Protein AF-A0A9D0UGY5-F1 (afdb_monomer_lite)

Structure (mmCIF, N/CA/C/O backbone):
data_AF-A0A9D0UGY5-F1
#
_entry.id   AF-A0A9D0UGY5-F1
#
loop_
_atom_site.group_PDB
_atom_site.id
_atom_site.type_symbol
_atom_site.label_atom_id
_atom_site.label_alt_id
_atom_site.label_comp_id
_atom_site.label_asym_id
_atom_site.label_entity_id
_atom_site.label_seq_id
_atom_site.pdbx_PDB_ins_code
_atom_site.Cartn_x
_atom_site.Cartn_y
_atom_site.Cartn_z
_atom_site.occupancy
_atom_site.B_iso_or_equiv
_atom_site.auth_seq_id
_atom_site.auth_comp_id
_atom_site.auth_asym_id
_atom_site.auth_atom_id
_atom_site.pdbx_PDB_model_num
ATOM 1 N N . MET A 1 1 ? 32.234 10.135 -10.899 1.00 49.53 1 MET A N 1
ATOM 2 C CA . MET A 1 1 ? 31.636 8.831 -10.533 1.00 49.53 1 MET A CA 1
ATOM 3 C C . MET A 1 1 ? 31.316 8.127 -11.842 1.00 49.53 1 MET A C 1
ATOM 5 O O . MET A 1 1 ? 30.797 8.816 -12.711 1.00 49.53 1 MET A O 1
ATOM 9 N N . PRO A 1 2 ? 31.715 6.864 -12.065 1.00 53.88 2 PRO A N 1
ATOM 10 C CA . PRO A 1 2 ? 31.482 6.206 -13.351 1.00 53.88 2 PRO A CA 1
ATOM 11 C C . PRO A 1 2 ? 29.983 6.245 -13.673 1.00 53.88 2 PRO A C 1
ATOM 13 O O . PRO A 1 2 ? 29.169 5.925 -12.808 1.00 53.88 2 PRO A O 1
ATOM 16 N N . ASN A 1 3 ? 29.626 6.701 -14.877 1.00 68.88 3 ASN A N 1
ATOM 17 C CA . ASN A 1 3 ? 28.241 6.788 -15.344 1.00 68.88 3 ASN A CA 1
ATOM 18 C C . ASN A 1 3 ? 27.686 5.369 -15.509 1.00 68.88 3 ASN A C 1
ATOM 20 O O . ASN A 1 3 ? 27.777 4.773 -16.580 1.00 68.88 3 ASN A O 1
ATOM 24 N N . ILE A 1 4 ? 27.157 4.806 -14.424 1.00 74.62 4 ILE A N 1
ATOM 25 C CA . ILE A 1 4 ? 26.418 3.547 -14.458 1.00 74.62 4 ILE A CA 1
ATOM 26 C C . ILE A 1 4 ? 25.219 3.755 -15.397 1.00 74.62 4 ILE A C 1
ATOM 28 O O . ILE A 1 4 ? 24.519 4.763 -15.249 1.00 74.62 4 ILE A O 1
ATOM 32 N N . PRO A 1 5 ? 24.960 2.841 -16.354 1.00 85.44 5 PRO A N 1
ATOM 33 C CA . PRO A 1 5 ? 23.799 2.948 -17.225 1.00 85.44 5 PRO A CA 1
ATOM 34 C C . PRO A 1 5 ? 22.523 3.097 -16.384 1.00 85.44 5 PRO A C 1
ATOM 36 O O . PRO A 1 5 ? 22.330 2.307 -15.453 1.00 85.44 5 PRO A O 1
ATOM 39 N N . PRO A 1 6 ? 21.631 4.056 -16.691 1.00 83.50 6 PRO A N 1
ATOM 40 C CA . PRO A 1 6 ? 20.427 4.294 -15.891 1.00 83.50 6 PRO A CA 1
ATOM 41 C C . PRO A 1 6 ? 19.566 3.030 -15.777 1.00 83.50 6 PRO A C 1
ATOM 43 O O . PRO A 1 6 ? 19.064 2.722 -14.699 1.00 83.50 6 PRO A O 1
ATOM 46 N N . LEU A 1 7 ? 19.517 2.232 -16.847 1.00 87.75 7 LEU A N 1
ATOM 47 C CA . LEU A 1 7 ? 18.825 0.946 -16.884 1.00 87.75 7 LEU A CA 1
ATOM 48 C C . LEU A 1 7 ? 19.384 -0.067 -15.870 1.00 87.75 7 LEU A C 1
ATOM 50 O O . LEU A 1 7 ? 18.618 -0.765 -15.210 1.00 87.75 7 LEU A O 1
ATOM 54 N N . LEU A 1 8 ? 20.713 -0.138 -15.712 1.00 89.81 8 LEU A N 1
ATOM 55 C CA . LEU A 1 8 ? 21.346 -1.040 -14.746 1.00 89.81 8 LEU A CA 1
ATOM 56 C C . LEU A 1 8 ? 21.009 -0.616 -13.314 1.00 89.81 8 LEU A C 1
ATOM 58 O O . LEU A 1 8 ? 20.687 -1.458 -12.478 1.00 89.81 8 LEU A O 1
ATOM 62 N N . THR A 1 9 ? 21.025 0.689 -13.044 1.00 89.38 9 THR A N 1
ATOM 63 C CA . THR A 1 9 ? 20.635 1.242 -11.744 1.00 89.38 9 THR A CA 1
ATOM 64 C C . THR A 1 9 ? 19.176 0.911 -11.419 1.00 89.38 9 THR A C 1
ATOM 66 O O . THR A 1 9 ? 18.896 0.395 -10.340 1.00 89.38 9 THR A O 1
ATOM 69 N N . GLN A 1 10 ? 18.249 1.124 -12.357 1.00 91.44 10 GLN A N 1
ATOM 70 C CA . GLN A 1 10 ? 16.823 0.818 -12.175 1.00 91.44 10 GLN A CA 1
ATOM 71 C C . GLN A 1 10 ? 16.568 -0.683 -11.979 1.00 91.44 10 GLN A C 1
ATOM 73 O O . GLN A 1 10 ? 15.759 -1.069 -11.131 1.00 91.44 10 GLN A O 1
ATOM 78 N N . PHE A 1 11 ? 17.295 -1.534 -12.707 1.00 93.56 11 PHE A N 1
ATOM 79 C CA . PHE A 1 11 ? 17.230 -2.983 -12.542 1.00 93.56 11 PHE A CA 1
ATOM 80 C C . PHE A 1 11 ? 17.709 -3.422 -11.151 1.00 93.56 11 PHE A C 1
ATOM 82 O O . PHE A 1 11 ? 16.999 -4.148 -10.453 1.00 93.56 11 PHE A O 1
ATOM 89 N N . LEU A 1 12 ? 18.882 -2.947 -10.712 1.00 93.06 12 LEU A N 1
ATOM 90 C CA . LEU A 1 12 ? 19.438 -3.269 -9.392 1.00 93.06 12 LEU A CA 1
ATOM 91 C C . LEU A 1 12 ? 18.526 -2.791 -8.259 1.00 93.06 12 LEU A C 1
ATOM 93 O O . LEU A 1 12 ? 18.309 -3.522 -7.293 1.00 93.06 12 LEU A O 1
ATOM 97 N N . ILE A 1 13 ? 17.954 -1.596 -8.398 1.00 92.06 13 ILE A N 1
ATOM 98 C CA . ILE A 1 13 ? 16.991 -1.035 -7.449 1.00 92.06 13 ILE A CA 1
ATOM 99 C C . ILE A 1 13 ? 15.720 -1.891 -7.387 1.00 92.06 13 ILE A C 1
ATOM 101 O O . ILE A 1 13 ? 15.267 -2.245 -6.298 1.00 92.06 13 ILE A O 1
ATOM 105 N N . THR A 1 14 ? 15.168 -2.274 -8.542 1.00 94.12 14 THR A N 1
ATOM 106 C CA . THR A 1 14 ? 13.979 -3.137 -8.613 1.00 94.12 14 THR A CA 1
ATOM 107 C C . THR A 1 14 ? 14.234 -4.481 -7.942 1.00 94.12 14 THR A C 1
ATOM 109 O O . THR A 1 14 ? 13.410 -4.947 -7.152 1.00 94.12 14 THR A O 1
ATOM 112 N N . LEU A 1 15 ? 15.393 -5.088 -8.208 1.00 94.69 15 LEU A N 1
ATOM 113 C CA . LEU A 1 15 ? 15.812 -6.346 -7.600 1.00 94.69 15 LEU A CA 1
ATOM 114 C C . LEU A 1 15 ? 15.923 -6.209 -6.078 1.00 94.69 15 LEU A C 1
ATOM 116 O O . LEU A 1 15 ? 15.333 -7.011 -5.349 1.00 94.69 15 LEU A O 1
ATOM 120 N N . ALA A 1 16 ? 16.626 -5.179 -5.600 1.00 93.44 16 ALA A N 1
ATOM 121 C CA . ALA A 1 16 ? 16.836 -4.931 -4.178 1.00 93.44 16 ALA A CA 1
ATOM 122 C C . ALA A 1 16 ? 15.513 -4.725 -3.429 1.00 93.44 16 ALA A C 1
ATOM 124 O O . ALA A 1 16 ? 15.282 -5.358 -2.398 1.00 93.44 16 ALA A O 1
ATOM 125 N N . PHE A 1 17 ? 14.608 -3.900 -3.958 1.00 94.06 17 PHE A N 1
ATOM 126 C CA . PHE A 1 17 ? 13.337 -3.621 -3.291 1.00 94.06 17 PHE A CA 1
ATOM 127 C C . PHE A 1 17 ? 12.336 -4.772 -3.367 1.00 94.06 17 PHE A C 1
ATOM 129 O O . PHE A 1 17 ? 11.670 -5.064 -2.373 1.00 94.06 17 PHE A O 1
ATOM 136 N N . SER A 1 18 ? 12.274 -5.487 -4.491 1.00 93.88 18 SER A N 1
ATOM 137 C CA . SER A 1 18 ? 11.441 -6.692 -4.603 1.00 93.88 18 SER A CA 1
ATOM 138 C C . SER A 1 18 ? 11.913 -7.782 -3.635 1.00 93.88 18 SER A C 1
ATOM 140 O O . SER A 1 18 ? 11.102 -8.470 -3.014 1.00 93.88 18 SER A O 1
ATOM 142 N N . PHE A 1 19 ? 13.233 -7.914 -3.457 1.00 92.75 19 PHE A N 1
ATOM 143 C CA . PHE A 1 19 ? 13.827 -8.796 -2.455 1.00 92.75 19 PHE A CA 1
ATOM 144 C C . PHE A 1 19 ? 13.508 -8.355 -1.021 1.00 92.75 19 PHE A C 1
ATOM 146 O O . PHE A 1 19 ? 13.107 -9.190 -0.209 1.00 92.75 19 PHE A O 1
ATOM 153 N N . LEU A 1 20 ? 13.615 -7.058 -0.719 1.00 92.25 20 LEU A N 1
ATOM 154 C CA . LEU A 1 20 ? 13.308 -6.503 0.601 1.00 92.25 20 LEU A CA 1
ATOM 155 C C . LEU A 1 20 ? 11.847 -6.759 1.008 1.00 92.25 20 LEU A C 1
ATOM 157 O O . LEU A 1 20 ? 11.594 -7.250 2.107 1.00 92.25 20 LEU A O 1
ATOM 161 N N . ILE A 1 21 ? 10.891 -6.523 0.104 1.00 90.56 21 ILE A N 1
ATOM 162 C CA . ILE A 1 21 ? 9.472 -6.845 0.340 1.00 90.56 21 ILE A CA 1
ATOM 163 C C . ILE A 1 21 ? 9.282 -8.354 0.534 1.00 90.56 21 ILE A C 1
ATOM 165 O O . ILE A 1 21 ? 8.535 -8.783 1.414 1.00 90.56 21 ILE A O 1
ATOM 169 N N . GLY A 1 22 ? 9.987 -9.177 -0.246 1.00 89.06 22 GLY A N 1
ATOM 170 C CA . GLY A 1 22 ? 9.962 -10.627 -0.090 1.00 89.06 22 GLY A CA 1
ATOM 171 C C . GLY A 1 22 ? 10.459 -11.106 1.279 1.00 89.06 22 GLY A C 1
ATOM 172 O O . GLY A 1 22 ? 9.900 -12.065 1.824 1.00 89.06 22 GLY A O 1
ATOM 173 N N . LEU A 1 23 ? 11.479 -10.448 1.843 1.00 88.69 23 LEU A N 1
ATOM 174 C CA . LEU A 1 23 ? 12.001 -10.726 3.186 1.00 88.69 23 LEU A CA 1
ATOM 175 C C . LEU A 1 23 ? 10.988 -10.353 4.265 1.00 88.69 23 LEU A C 1
ATOM 177 O O . LEU A 1 23 ? 10.698 -11.176 5.137 1.00 88.69 23 LEU A O 1
ATOM 181 N N . GLU A 1 24 ? 10.405 -9.159 4.175 1.00 87.19 24 GLU A N 1
ATOM 182 C CA . GLU A 1 24 ? 9.402 -8.699 5.137 1.00 87.19 24 GLU A CA 1
ATOM 183 C C . GLU A 1 24 ? 8.159 -9.596 5.100 1.00 87.19 24 GLU A C 1
ATOM 185 O O . GLU A 1 24 ? 7.663 -10.039 6.135 1.00 87.19 24 GLU A O 1
ATOM 190 N N . TYR A 1 25 ? 7.716 -10.001 3.906 1.00 85.69 25 TYR A N 1
ATOM 191 C CA . TYR A 1 25 ? 6.610 -10.947 3.768 1.00 85.69 25 TYR A CA 1
ATOM 192 C C . TYR A 1 25 ? 6.922 -12.325 4.366 1.00 85.69 25 TYR A C 1
ATOM 194 O O . TYR A 1 25 ? 6.054 -12.970 4.963 1.00 85.69 25 TYR A O 1
ATOM 202 N N . HIS A 1 26 ? 8.158 -12.801 4.212 1.00 84.06 26 HIS A N 1
ATOM 203 C CA . HIS A 1 26 ? 8.591 -14.046 4.838 1.00 84.06 26 HIS A CA 1
ATOM 204 C C . HIS A 1 26 ? 8.545 -13.942 6.371 1.00 84.06 26 HIS A C 1
ATOM 206 O O . HIS A 1 26 ? 7.986 -14.822 7.031 1.00 84.06 26 HIS A O 1
ATOM 212 N N . SER A 1 27 ? 9.062 -12.840 6.927 1.00 80.81 27 SER A N 1
ATOM 213 C CA . SER A 1 27 ? 8.987 -12.526 8.360 1.00 80.81 27 SER A CA 1
ATOM 214 C C . SER A 1 27 ? 7.534 -12.487 8.848 1.00 80.81 27 SER A C 1
ATOM 216 O O . SER A 1 27 ? 7.180 -13.169 9.814 1.00 80.81 27 SER A O 1
ATOM 218 N N . TYR A 1 28 ? 6.659 -11.798 8.111 1.00 78.75 28 TYR A N 1
ATOM 219 C CA . TYR A 1 28 ? 5.221 -11.718 8.369 1.00 78.75 28 TYR A CA 1
ATOM 220 C C . TYR A 1 28 ? 4.557 -13.102 8.448 1.00 78.75 28 TYR A C 1
ATOM 222 O O . TYR A 1 28 ? 3.742 -13.356 9.343 1.00 78.75 28 TYR A O 1
ATOM 230 N N . GLN A 1 29 ? 4.882 -14.014 7.523 1.00 76.62 29 GLN A N 1
ATOM 231 C CA . GLN A 1 29 ? 4.314 -15.366 7.522 1.00 76.62 29 GLN A CA 1
ATOM 232 C C . GLN A 1 29 ? 4.831 -16.216 8.680 1.00 76.62 29 GLN A C 1
ATOM 234 O O . GLN A 1 29 ? 4.038 -16.924 9.306 1.00 76.62 29 GLN A O 1
ATOM 239 N N . LYS A 1 30 ? 6.122 -16.094 9.010 1.00 76.44 30 LYS A N 1
ATOM 240 C CA . LYS A 1 30 ? 6.730 -16.774 10.157 1.00 76.44 30 LYS A CA 1
ATOM 241 C C . LYS A 1 30 ? 6.069 -16.347 11.472 1.00 76.44 30 LYS A C 1
ATOM 243 O O . LYS A 1 30 ? 5.690 -17.200 12.269 1.00 76.44 30 LYS A O 1
ATOM 248 N N . GLN A 1 31 ? 5.834 -15.047 11.661 1.00 72.62 31 GLN A N 1
ATOM 249 C CA . GLN A 1 31 ? 5.100 -14.517 12.821 1.00 72.62 31 GLN A CA 1
ATOM 250 C C . GLN A 1 31 ? 3.627 -14.957 12.854 1.00 72.62 31 GLN A C 1
ATOM 252 O O . GLN A 1 31 ? 3.014 -15.020 13.915 1.00 72.62 31 GLN A O 1
ATOM 257 N N . ALA A 1 32 ? 3.033 -15.264 11.697 1.00 69.50 32 ALA A N 1
ATOM 258 C CA . ALA A 1 32 ? 1.657 -15.745 11.595 1.00 69.50 32 ALA A CA 1
ATOM 259 C C . ALA A 1 32 ? 1.484 -17.233 11.957 1.00 69.50 32 ALA A C 1
ATOM 261 O O . ALA A 1 32 ? 0.370 -17.736 11.825 1.00 69.50 32 ALA A O 1
ATOM 262 N N . GLY A 1 33 ? 2.555 -17.948 12.327 1.00 64.06 33 GLY A N 1
ATOM 263 C CA . GLY A 1 33 ? 2.512 -19.389 12.596 1.00 64.06 33 GLY A CA 1
ATOM 264 C C . GLY A 1 33 ? 2.202 -20.242 11.359 1.00 64.06 33 GLY A C 1
ATOM 265 O O . GLY A 1 33 ? 1.836 -21.407 11.490 1.00 64.06 33 GLY A O 1
ATOM 266 N N . ARG A 1 34 ? 2.316 -19.677 10.148 1.00 65.12 34 ARG A N 1
ATOM 267 C CA . ARG A 1 34 ? 2.091 -20.405 8.892 1.00 65.12 34 ARG A CA 1
ATOM 268 C C . ARG A 1 34 ? 3.396 -21.074 8.471 1.00 65.12 34 ARG A C 1
ATOM 270 O O . ARG A 1 34 ? 4.421 -20.402 8.375 1.00 65.12 34 ARG A O 1
ATOM 277 N N . THR A 1 35 ? 3.363 -22.383 8.206 1.00 55.34 35 THR A N 1
ATOM 278 C CA . THR A 1 35 ? 4.530 -23.140 7.727 1.00 55.34 35 THR A CA 1
ATOM 279 C C . THR A 1 35 ? 5.058 -22.505 6.446 1.00 55.34 35 THR A C 1
ATOM 281 O O . THR A 1 35 ? 4.367 -22.449 5.423 1.00 55.34 35 THR A O 1
ATOM 284 N N . THR A 1 36 ? 6.277 -21.988 6.517 1.00 51.84 36 THR A N 1
ATOM 285 C CA . THR A 1 36 ? 6.920 -21.261 5.431 1.00 51.84 36 THR A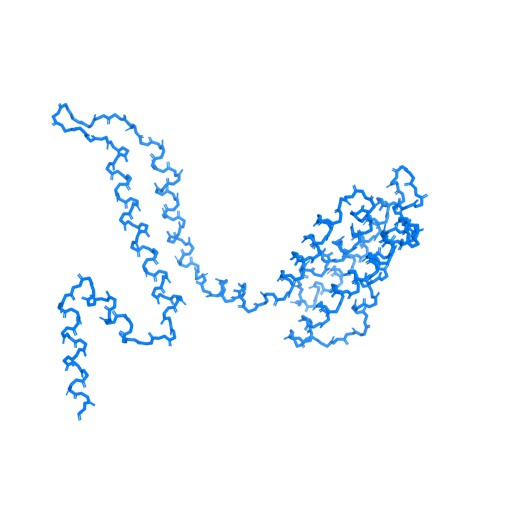 CA 1
ATOM 286 C C . THR A 1 36 ? 7.358 -22.240 4.352 1.00 51.84 36 THR A C 1
ATOM 288 O O . THR A 1 36 ? 8.355 -22.940 4.506 1.00 51.84 36 THR A O 1
ATOM 291 N N . GLY A 1 37 ? 6.646 -22.267 3.229 1.00 51.91 37 GLY A N 1
ATOM 292 C CA . GLY A 1 37 ? 7.259 -22.728 1.990 1.00 51.91 37 GLY A CA 1
ATOM 293 C C . GLY A 1 37 ? 8.418 -21.791 1.634 1.00 51.91 37 GLY A C 1
ATOM 294 O O . GLY A 1 37 ? 8.253 -20.571 1.680 1.00 51.91 37 GLY A O 1
ATOM 295 N N . PHE A 1 38 ? 9.568 -22.345 1.245 1.00 41.47 38 PHE A N 1
ATOM 296 C CA . PHE A 1 38 ? 10.791 -21.638 0.815 1.00 41.47 38 PHE A CA 1
ATOM 297 C C . PHE A 1 38 ? 10.613 -20.696 -0.404 1.00 41.47 38 PHE A C 1
ATOM 299 O O . PHE A 1 38 ? 11.582 -20.148 -0.926 1.00 41.47 38 PHE A O 1
ATOM 306 N N . GLY A 1 39 ? 9.382 -20.492 -0.876 1.00 53.50 39 GLY A N 1
ATOM 307 C CA . GLY A 1 39 ? 9.074 -19.766 -2.100 1.00 53.50 39 GLY A CA 1
ATOM 308 C C . GLY A 1 39 ? 8.976 -18.250 -1.959 1.00 53.50 39 GLY A C 1
ATOM 309 O O . GLY A 1 39 ? 9.125 -17.572 -2.962 1.00 53.50 39 GLY A O 1
ATOM 310 N N . THR A 1 40 ? 8.738 -17.666 -0.783 1.00 69.56 40 THR A N 1
ATOM 311 C CA . THR A 1 40 ? 8.257 -16.270 -0.725 1.00 69.56 40 THR A CA 1
ATOM 312 C C . THR A 1 40 ? 9.269 -15.234 -1.204 1.00 69.56 40 THR A C 1
ATOM 314 O O . THR A 1 40 ? 8.964 -14.482 -2.123 1.00 69.56 40 THR A O 1
ATOM 317 N N . THR A 1 41 ? 10.480 -15.215 -0.648 1.00 81.06 41 THR A N 1
ATOM 318 C CA . THR A 1 41 ? 11.493 -14.194 -0.964 1.00 81.06 41 THR A CA 1
ATOM 319 C C . THR A 1 41 ? 11.886 -14.230 -2.435 1.00 81.06 41 THR A C 1
ATOM 321 O O . THR A 1 41 ? 11.848 -13.214 -3.119 1.00 81.06 41 THR A O 1
ATOM 324 N N . ARG A 1 42 ? 12.196 -15.432 -2.940 1.00 87.25 42 ARG A N 1
ATOM 325 C CA . ARG A 1 42 ? 12.610 -15.641 -4.333 1.00 87.25 42 ARG A CA 1
ATOM 326 C C . ARG A 1 42 ? 11.478 -15.336 -5.310 1.00 87.25 42 ARG A C 1
ATOM 328 O O . ARG A 1 42 ? 11.728 -14.729 -6.342 1.00 87.25 42 ARG A O 1
ATOM 335 N N . THR A 1 43 ? 10.244 -15.714 -4.971 1.00 88.69 43 THR A N 1
ATOM 336 C CA . THR A 1 43 ? 9.076 -15.469 -5.829 1.00 88.69 43 THR A CA 1
ATOM 337 C C . THR A 1 43 ? 8.852 -13.973 -6.018 1.00 88.69 43 THR A C 1
ATOM 339 O O . THR A 1 43 ? 8.740 -13.539 -7.158 1.00 88.69 43 THR A O 1
ATOM 342 N N . PHE A 1 44 ? 8.882 -13.166 -4.950 1.00 90.94 44 PHE A N 1
ATOM 343 C CA . PHE A 1 44 ? 8.737 -11.710 -5.081 1.00 90.94 44 PHE A CA 1
ATOM 344 C C . PHE A 1 44 ? 9.864 -11.079 -5.901 1.00 90.94 44 PHE A C 1
ATOM 346 O O . PHE A 1 44 ? 9.583 -10.286 -6.795 1.00 90.94 44 PHE A O 1
ATOM 353 N N . THR A 1 45 ? 11.122 -11.471 -5.679 1.00 92.50 45 THR A N 1
ATOM 354 C CA . THR A 1 45 ? 12.238 -10.973 -6.498 1.00 92.50 45 THR A CA 1
ATOM 355 C C . THR A 1 45 ? 12.054 -11.307 -7.978 1.00 92.50 45 THR A C 1
ATOM 357 O O . THR A 1 45 ? 12.217 -10.431 -8.822 1.00 92.50 45 THR A O 1
ATOM 360 N N . ILE A 1 46 ? 11.665 -12.546 -8.299 1.00 92.38 46 ILE A N 1
ATOM 361 C CA . ILE A 1 46 ? 11.419 -12.975 -9.681 1.00 92.38 46 ILE A CA 1
ATOM 362 C C . ILE A 1 46 ? 10.249 -12.195 -10.289 1.00 92.38 46 ILE A C 1
ATOM 364 O O . ILE A 1 46 ? 10.366 -11.728 -11.415 1.00 92.38 46 ILE A O 1
ATOM 368 N N . ILE A 1 47 ? 9.151 -11.998 -9.557 1.00 93.19 47 ILE A N 1
ATOM 369 C CA . ILE A 1 47 ? 7.994 -11.226 -10.036 1.00 93.19 47 ILE A CA 1
ATOM 370 C C . ILE A 1 47 ? 8.392 -9.785 -10.373 1.00 93.19 47 ILE A C 1
ATOM 372 O O . ILE A 1 47 ? 8.003 -9.283 -11.425 1.00 93.19 47 ILE A O 1
ATOM 376 N N . GLY A 1 48 ? 9.183 -9.133 -9.516 1.00 93.38 48 GLY A N 1
ATOM 377 C CA . GLY A 1 48 ? 9.666 -7.774 -9.770 1.00 93.38 48 GLY A CA 1
ATOM 378 C C . GLY A 1 48 ? 10.572 -7.694 -11.001 1.00 93.38 48 GLY A C 1
ATOM 379 O O . GLY A 1 48 ? 10.420 -6.791 -11.821 1.00 93.38 48 GLY A O 1
ATOM 380 N N . ILE A 1 49 ? 11.456 -8.684 -11.182 1.00 94.06 49 ILE A N 1
ATOM 381 C CA . ILE A 1 49 ? 12.293 -8.809 -12.387 1.00 94.06 49 ILE A CA 1
ATOM 382 C C . ILE A 1 49 ? 11.423 -9.005 -13.634 1.00 94.06 49 ILE A C 1
ATOM 384 O O . ILE A 1 49 ? 11.641 -8.332 -14.637 1.00 94.06 49 ILE A O 1
ATOM 388 N N . VAL A 1 50 ? 10.424 -9.888 -13.579 1.00 93.69 50 VAL A N 1
ATOM 389 C CA . VAL A 1 50 ? 9.507 -10.135 -14.701 1.00 93.69 50 VAL A CA 1
ATOM 390 C C . VAL A 1 50 ? 8.738 -8.863 -15.061 1.00 93.69 50 VAL A C 1
ATOM 392 O O . VAL A 1 50 ? 8.667 -8.524 -16.238 1.00 93.69 50 VAL A O 1
ATOM 395 N N . GLY A 1 51 ? 8.229 -8.122 -14.073 1.00 92.44 51 GLY A N 1
ATOM 396 C CA . GLY A 1 51 ? 7.549 -6.844 -14.302 1.00 92.44 51 GLY A CA 1
ATOM 397 C C . GLY A 1 51 ? 8.446 -5.796 -14.957 1.00 92.44 51 GLY A C 1
ATOM 398 O O . GLY A 1 51 ? 8.027 -5.145 -15.910 1.00 92.44 51 GLY A O 1
ATOM 399 N N . PHE A 1 52 ? 9.702 -5.684 -14.514 1.00 93.75 52 PHE A N 1
ATOM 400 C CA . PHE A 1 52 ? 10.696 -4.801 -15.131 1.00 93.75 52 PHE A CA 1
ATOM 401 C C . PHE A 1 52 ? 11.000 -5.189 -16.582 1.00 93.75 52 PHE A C 1
ATOM 403 O O . PHE A 1 52 ? 10.956 -4.346 -17.474 1.00 93.75 52 PHE A O 1
ATOM 410 N N . VAL A 1 53 ? 11.278 -6.472 -16.831 1.00 93.00 53 VAL A N 1
ATOM 411 C CA . VAL A 1 53 ? 11.650 -6.971 -18.162 1.00 93.00 53 VAL A CA 1
ATOM 412 C C . VAL A 1 53 ? 10.488 -6.836 -19.145 1.00 93.00 53 VAL A C 1
ATOM 414 O O . VAL A 1 53 ? 10.687 -6.321 -20.241 1.00 93.00 53 VAL A O 1
ATOM 417 N N . LEU A 1 54 ? 9.270 -7.234 -18.764 1.00 91.69 54 LEU A N 1
ATOM 418 C CA . LEU A 1 54 ? 8.095 -7.118 -19.636 1.00 91.69 54 LEU A CA 1
ATOM 419 C C . LEU A 1 54 ? 7.747 -5.665 -19.965 1.00 91.69 54 LEU A C 1
ATOM 421 O O . LEU A 1 54 ? 7.260 -5.398 -21.061 1.00 91.69 54 LEU A O 1
ATOM 425 N N . TYR A 1 55 ? 8.004 -4.737 -19.040 1.00 92.06 55 TYR A N 1
ATOM 426 C CA . TYR A 1 55 ? 7.820 -3.310 -19.287 1.00 92.06 55 TYR A CA 1
ATOM 427 C C . TYR A 1 55 ? 8.874 -2.746 -20.245 1.00 92.06 55 TYR A C 1
ATOM 429 O O . TYR A 1 55 ? 8.546 -1.970 -21.134 1.00 92.06 55 TYR A O 1
ATOM 437 N N . GLN A 1 56 ? 10.134 -3.161 -20.092 1.00 89.69 56 GLN A N 1
ATOM 438 C CA . GLN A 1 56 ? 11.241 -2.663 -20.906 1.00 89.69 56 GLN A CA 1
ATOM 439 C C . GLN A 1 56 ? 11.253 -3.233 -22.336 1.00 89.69 56 GLN A C 1
ATOM 441 O O . GLN A 1 56 ? 11.759 -2.580 -23.247 1.00 89.69 56 GLN A O 1
ATOM 446 N N . LEU A 1 57 ? 10.741 -4.453 -22.539 1.00 88.50 57 LEU A N 1
ATOM 447 C CA . LEU A 1 57 ? 10.765 -5.141 -23.837 1.00 88.50 57 LEU A CA 1
ATOM 448 C C . LEU A 1 57 ? 9.799 -4.555 -24.873 1.00 88.50 57 LEU A C 1
ATOM 450 O O . LEU A 1 57 ? 10.025 -4.740 -26.067 1.00 88.50 57 LEU A O 1
ATOM 454 N N . ASP A 1 58 ? 8.730 -3.883 -24.443 1.00 83.69 58 ASP A N 1
ATOM 455 C CA . ASP A 1 58 ? 7.671 -3.419 -25.337 1.00 83.69 58 ASP A CA 1
ATOM 456 C C . ASP A 1 58 ? 7.305 -1.958 -25.100 1.00 83.69 58 ASP A C 1
ATOM 458 O O . ASP A 1 58 ? 6.729 -1.591 -24.075 1.00 83.69 58 ASP A O 1
ATOM 462 N N . ASN A 1 59 ? 7.551 -1.133 -26.115 1.00 75.25 59 ASN A N 1
ATOM 463 C CA . ASN A 1 59 ? 7.235 0.289 -26.079 1.00 75.25 59 ASN A CA 1
ATOM 464 C C . ASN A 1 59 ? 5.713 0.552 -26.056 1.00 75.25 59 ASN A C 1
ATOM 466 O O . ASN A 1 59 ? 5.274 1.594 -25.573 1.00 75.25 59 ASN A O 1
ATOM 470 N N . GLN A 1 60 ? 4.894 -0.390 -26.549 1.00 80.25 60 GLN A N 1
ATOM 471 C CA . GLN A 1 60 ? 3.428 -0.295 -26.517 1.00 80.25 60 GLN A CA 1
ATOM 472 C C . GLN A 1 60 ? 2.820 -0.802 -25.202 1.00 80.25 60 GLN A C 1
ATOM 474 O O . GLN A 1 60 ? 1.609 -0.692 -25.005 1.00 80.25 60 GLN A O 1
ATOM 479 N N . LYS A 1 61 ? 3.643 -1.325 -24.280 1.00 85.06 61 LYS A N 1
ATOM 480 C CA . LYS A 1 61 ? 3.224 -1.826 -22.958 1.00 85.06 61 LYS A CA 1
ATOM 481 C C . LYS A 1 61 ? 2.199 -2.976 -23.030 1.00 85.06 61 LYS A C 1
ATOM 483 O O . LYS A 1 61 ? 1.569 -3.303 -22.020 1.00 85.06 61 LYS A O 1
ATOM 488 N N . LEU A 1 62 ? 2.041 -3.623 -24.190 1.00 86.25 62 LEU A N 1
ATOM 489 C CA . LEU A 1 62 ? 1.123 -4.747 -24.403 1.00 86.25 62 LEU A CA 1
ATOM 490 C C . LEU A 1 62 ? 1.641 -6.009 -23.713 1.00 86.25 62 LEU A C 1
ATOM 492 O O . LEU A 1 62 ? 0.876 -6.726 -23.072 1.00 86.25 62 LEU A O 1
ATOM 496 N N . LEU A 1 63 ? 2.952 -6.256 -23.775 1.00 86.81 63 LEU A N 1
ATOM 497 C CA . LEU A 1 63 ? 3.573 -7.375 -23.056 1.00 86.81 63 LEU A CA 1
ATOM 498 C C . LEU A 1 63 ? 3.406 -7.242 -21.537 1.00 86.81 63 LEU A C 1
ATOM 500 O O . LEU A 1 63 ? 3.112 -8.223 -20.850 1.00 86.81 63 LEU A O 1
ATOM 504 N N . PHE A 1 64 ? 3.525 -6.021 -21.014 1.00 90.00 64 PHE A N 1
ATOM 505 C CA . PHE A 1 64 ? 3.310 -5.748 -19.598 1.00 90.00 64 PHE A CA 1
ATOM 506 C C . PHE A 1 64 ? 1.859 -6.005 -19.170 1.00 90.00 64 PHE A C 1
ATOM 508 O O . PHE A 1 64 ? 1.639 -6.662 -18.149 1.00 90.00 64 PHE A O 1
ATOM 515 N N . SER A 1 65 ? 0.874 -5.524 -19.939 1.00 89.12 65 SER A N 1
ATOM 516 C CA . SER A 1 65 ? -0.549 -5.717 -19.628 1.00 89.12 65 SER A CA 1
ATOM 517 C C . SER A 1 65 ? -0.964 -7.187 -19.732 1.00 89.12 65 SER A C 1
ATOM 519 O O . SER A 1 65 ? -1.658 -7.690 -18.847 1.00 89.12 65 SER A O 1
ATOM 521 N N . LEU A 1 66 ? -0.455 -7.914 -20.730 1.00 91.44 66 LEU A N 1
ATOM 522 C CA . LEU A 1 66 ? -0.636 -9.360 -20.842 1.00 91.44 66 LEU A CA 1
ATOM 523 C C . LEU A 1 66 ? -0.032 -10.088 -19.634 1.00 91.44 66 LEU A C 1
ATOM 525 O O . LEU A 1 66 ? -0.670 -10.978 -19.074 1.00 91.44 66 LEU A O 1
ATOM 529 N N . GLY A 1 67 ? 1.144 -9.659 -19.167 1.00 89.75 67 GLY A N 1
ATOM 530 C CA . GLY A 1 67 ? 1.748 -10.154 -17.930 1.00 89.75 67 GLY A CA 1
ATOM 531 C C . GLY A 1 67 ? 0.858 -9.947 -16.700 1.00 89.75 67 GLY A C 1
ATOM 532 O O . GLY A 1 67 ? 0.695 -10.877 -15.909 1.00 89.75 67 GLY A O 1
ATOM 533 N N . VAL A 1 68 ? 0.203 -8.783 -16.569 1.00 91.62 68 VAL A N 1
ATOM 534 C CA . VAL A 1 68 ? -0.786 -8.533 -15.499 1.00 91.62 68 VAL A CA 1
ATOM 535 C C . VAL A 1 68 ? -1.956 -9.507 -15.598 1.00 91.62 68 VAL A C 1
ATOM 537 O O . VAL A 1 68 ? -2.345 -10.080 -14.584 1.00 91.62 68 VAL A O 1
ATOM 540 N N . VAL A 1 69 ? -2.508 -9.728 -16.795 1.00 91.94 69 VAL A N 1
ATOM 541 C CA . VAL A 1 69 ? -3.643 -10.645 -17.001 1.00 91.94 69 VAL A CA 1
ATOM 542 C C . VAL A 1 69 ? -3.259 -12.082 -16.649 1.00 91.94 69 VAL A C 1
ATOM 544 O O . VAL A 1 69 ? -4.000 -12.763 -15.936 1.00 91.94 69 VAL A O 1
ATOM 547 N N . VAL A 1 70 ? -2.083 -12.541 -17.083 1.00 91.62 70 VAL A N 1
ATOM 548 C CA . VAL A 1 70 ? -1.567 -13.878 -16.756 1.00 91.62 70 VAL A CA 1
ATOM 549 C C . VAL A 1 70 ? -1.355 -14.020 -15.249 1.00 91.62 70 VAL A C 1
ATOM 551 O O . VAL A 1 70 ? -1.818 -14.995 -14.655 1.00 91.62 70 VAL A O 1
ATOM 554 N N . LEU A 1 71 ? -0.725 -13.034 -14.602 1.00 89.94 71 LEU A N 1
ATOM 555 C CA . LEU A 1 71 ? -0.527 -13.030 -13.151 1.00 89.94 71 LEU A CA 1
ATOM 556 C C . LEU A 1 71 ? -1.855 -13.011 -12.393 1.00 89.94 71 LEU A C 1
ATOM 558 O O . LEU A 1 71 ? -2.035 -13.807 -11.476 1.00 89.94 71 LEU A O 1
ATOM 562 N N . ALA A 1 72 ? -2.803 -12.161 -12.786 1.00 89.00 72 ALA A N 1
ATOM 563 C CA . ALA A 1 72 ? -4.127 -12.087 -12.177 1.00 89.00 72 ALA A CA 1
ATOM 564 C C . ALA A 1 72 ? -4.886 -13.413 -12.316 1.00 89.00 72 ALA A C 1
ATOM 566 O O . ALA A 1 72 ? -5.504 -13.871 -11.357 1.00 89.00 72 ALA A O 1
ATOM 567 N N . THR A 1 73 ? -4.780 -14.072 -13.472 1.00 89.19 73 THR A N 1
ATOM 568 C CA . THR A 1 73 ? -5.396 -15.383 -13.718 1.00 89.19 73 THR A CA 1
ATOM 569 C C . THR A 1 73 ? -4.768 -16.462 -12.835 1.00 89.19 73 THR A C 1
ATOM 571 O O . THR A 1 73 ? -5.485 -17.198 -12.157 1.00 89.19 73 THR A O 1
ATOM 574 N N . LEU A 1 74 ? -3.434 -16.530 -12.769 1.00 87.19 74 LEU A N 1
ATOM 575 C CA . LEU A 1 74 ? -2.718 -17.467 -11.895 1.00 87.19 74 LEU A CA 1
ATOM 576 C C . LEU A 1 74 ? -3.061 -17.241 -10.417 1.00 87.19 74 LEU A C 1
ATOM 578 O O . LEU A 1 74 ? -3.330 -18.200 -9.689 1.00 87.19 74 LEU A O 1
ATOM 582 N N . LEU A 1 75 ? -3.102 -15.980 -9.980 1.00 85.81 75 LEU A N 1
ATOM 583 C CA . LEU A 1 75 ? -3.505 -15.598 -8.628 1.00 85.81 75 LEU A CA 1
ATOM 584 C C . LEU A 1 75 ? -4.971 -15.935 -8.353 1.00 85.81 75 LEU A C 1
ATOM 586 O O . LEU A 1 75 ? -5.279 -16.375 -7.250 1.00 85.81 75 LEU A O 1
ATOM 590 N N . GLY A 1 76 ? -5.857 -15.778 -9.336 1.00 85.12 76 GLY A N 1
ATOM 591 C CA . GLY A 1 76 ? -7.267 -16.149 -9.249 1.00 85.12 76 GLY A CA 1
ATOM 592 C C . GLY A 1 76 ? -7.460 -17.656 -9.085 1.00 85.12 76 GLY A C 1
ATOM 593 O O . GLY A 1 76 ? -8.177 -18.087 -8.186 1.00 85.12 76 GLY A O 1
ATOM 594 N N . ILE A 1 77 ? -6.751 -18.472 -9.873 1.00 84.75 77 ILE A N 1
ATOM 595 C CA . ILE A 1 77 ? -6.762 -19.940 -9.742 1.00 84.75 77 ILE A CA 1
ATOM 596 C C . ILE A 1 77 ? -6.206 -20.358 -8.377 1.00 84.75 77 ILE A C 1
ATOM 598 O O . ILE A 1 77 ? -6.785 -21.212 -7.699 1.00 84.75 77 ILE A O 1
ATOM 602 N N . TYR A 1 78 ? -5.095 -19.745 -7.958 1.00 81.94 78 TYR A N 1
ATOM 603 C CA . TYR A 1 78 ? -4.514 -19.973 -6.639 1.00 81.94 78 TYR A CA 1
ATOM 604 C C . TYR A 1 78 ? -5.505 -19.606 -5.531 1.00 81.94 78 TYR A C 1
ATOM 606 O O . TYR A 1 78 ? -5.716 -20.396 -4.614 1.00 81.94 78 TYR A O 1
ATOM 614 N N . TYR A 1 79 ? -6.156 -18.447 -5.637 1.00 79.25 79 TYR A N 1
ATOM 615 C CA . TYR A 1 79 ? -7.158 -17.978 -4.687 1.00 79.25 79 TYR A CA 1
ATOM 616 C C . TYR A 1 79 ? -8.347 -18.934 -4.608 1.00 79.25 79 TYR A C 1
ATOM 618 O O . TYR A 1 79 ? -8.736 -19.328 -3.511 1.00 79.25 79 TYR A O 1
ATOM 626 N N . TRP A 1 80 ? -8.878 -19.365 -5.752 1.00 80.12 80 TRP A N 1
ATOM 627 C CA . TRP A 1 80 ? -10.032 -20.254 -5.818 1.00 80.12 80 TRP A CA 1
ATOM 628 C C . TRP A 1 80 ? -9.748 -21.618 -5.183 1.00 80.12 80 TRP A C 1
ATOM 630 O O . TRP A 1 80 ? -10.485 -22.056 -4.301 1.00 80.12 80 TRP A O 1
ATOM 640 N N . ARG A 1 81 ? -8.623 -22.254 -5.544 1.00 78.69 81 ARG A N 1
ATOM 641 C CA . ARG A 1 81 ? -8.226 -23.550 -4.963 1.00 78.69 81 ARG A CA 1
ATOM 642 C C . ARG A 1 81 ? -8.020 -23.473 -3.462 1.00 78.69 81 ARG A C 1
ATOM 644 O O . ARG A 1 81 ? -8.315 -24.423 -2.742 1.00 78.69 81 ARG A O 1
ATOM 651 N N . ARG A 1 82 ? -7.466 -22.361 -2.989 1.00 71.19 82 ARG A N 1
ATOM 652 C CA . ARG A 1 82 ? -7.104 -22.231 -1.588 1.00 71.19 82 ARG A CA 1
ATOM 653 C C . ARG A 1 82 ? -8.286 -21.773 -0.737 1.00 71.19 82 ARG A C 1
ATOM 655 O O . ARG A 1 82 ? -8.432 -22.308 0.354 1.00 71.19 82 ARG A O 1
ATOM 662 N N . SER A 1 83 ? -9.197 -20.942 -1.250 1.00 66.81 83 SER A N 1
ATOM 663 C CA . SER A 1 83 ? -10.448 -20.530 -0.584 1.00 66.81 83 SER A CA 1
ATOM 664 C C . SER A 1 83 ? -11.236 -21.705 0.022 1.00 66.81 83 SER A C 1
ATOM 666 O O . SER A 1 83 ? -11.725 -21.585 1.144 1.00 66.81 83 SER A O 1
ATOM 668 N N . ALA A 1 84 ? -11.219 -22.879 -0.622 1.00 63.38 84 ALA A N 1
ATOM 669 C CA . ALA A 1 84 ? -11.820 -24.121 -0.120 1.00 63.38 84 ALA A CA 1
ATOM 670 C C . ALA A 1 84 ? -11.277 -24.610 1.247 1.00 63.38 84 ALA A C 1
ATOM 672 O O . ALA A 1 84 ? -11.901 -25.440 1.898 1.00 63.38 84 ALA A O 1
ATOM 673 N N . THR A 1 85 ? -10.127 -24.098 1.700 1.00 63.78 85 THR A N 1
ATOM 674 C CA . THR A 1 85 ? -9.436 -24.498 2.944 1.00 63.78 85 THR A CA 1
ATOM 675 C C . THR A 1 85 ? -9.544 -23.476 4.087 1.00 63.78 85 THR A C 1
ATOM 677 O O . THR A 1 85 ? -8.893 -23.631 5.116 1.00 63.78 85 THR A O 1
ATOM 680 N N . GLY A 1 86 ? -10.350 -22.416 3.933 1.00 58.94 86 GLY A N 1
ATOM 681 C CA . GLY A 1 86 ? -10.795 -21.554 5.045 1.00 58.94 86 GLY A CA 1
ATOM 682 C C . GLY A 1 86 ? -9.772 -20.579 5.656 1.00 58.94 86 GLY A C 1
ATOM 683 O O . GLY A 1 86 ? -10.132 -19.794 6.526 1.00 58.94 86 GLY A O 1
ATOM 684 N N . ALA A 1 87 ? -8.512 -20.560 5.206 1.00 55.84 87 ALA A N 1
ATOM 685 C CA . ALA A 1 87 ? -7.455 -19.711 5.773 1.00 55.84 87 ALA A CA 1
ATOM 686 C C . ALA A 1 87 ? -6.887 -18.685 4.767 1.00 55.84 87 ALA A C 1
ATOM 688 O O . ALA A 1 87 ? -5.706 -18.759 4.413 1.00 55.84 87 ALA A O 1
ATOM 689 N N . PHE A 1 88 ? -7.692 -17.712 4.305 1.00 61.69 88 PHE A N 1
ATOM 690 C CA . PHE A 1 88 ? -7.278 -16.775 3.239 1.00 61.69 88 PHE A CA 1
ATOM 691 C C . PHE A 1 88 ? -7.216 -15.308 3.639 1.00 61.69 88 PHE A C 1
ATOM 693 O O . PHE A 1 88 ? -8.036 -14.800 4.388 1.00 61.69 88 PHE A O 1
ATOM 700 N N . SER A 1 89 ? -6.197 -14.627 3.109 1.00 69.38 89 SER A N 1
ATOM 701 C CA . SER A 1 89 ? -6.017 -13.180 3.192 1.00 69.38 89 SER A CA 1
ATOM 702 C C . SER A 1 89 ? -5.722 -12.651 1.790 1.00 69.38 89 SER A C 1
ATOM 704 O O . SER A 1 89 ? -4.821 -13.161 1.119 1.00 69.38 89 SER A O 1
ATOM 706 N N . LEU A 1 90 ? -6.465 -11.624 1.365 1.00 78.56 90 LEU A N 1
ATOM 707 C CA . LEU A 1 90 ? -6.279 -10.926 0.083 1.00 78.56 90 LEU A CA 1
ATOM 708 C C . LEU A 1 90 ? -4.936 -10.185 -0.010 1.00 78.56 90 LEU A C 1
ATOM 710 O O . LEU A 1 90 ? -4.521 -9.788 -1.095 1.00 78.56 90 LEU A O 1
ATOM 714 N N . LEU A 1 91 ? -4.225 -10.048 1.112 1.00 82.94 91 LEU A N 1
ATOM 715 C CA . LEU A 1 91 ? -2.939 -9.365 1.186 1.00 82.94 91 LEU A CA 1
ATOM 716 C C . LEU A 1 91 ? -1.892 -9.977 0.245 1.00 82.94 91 LEU A C 1
ATOM 718 O O . LEU A 1 91 ? -1.124 -9.245 -0.365 1.00 82.94 91 LEU A O 1
ATOM 722 N N . HIS A 1 92 ? -1.851 -11.306 0.101 1.00 84.75 92 HIS A N 1
ATOM 723 C CA . HIS A 1 92 ? -0.815 -11.949 -0.714 1.00 84.75 92 HIS A CA 1
ATOM 724 C C . HIS A 1 92 ? -0.953 -11.656 -2.221 1.00 84.75 92 HIS A C 1
ATOM 726 O O . HIS A 1 92 ? 0.022 -11.171 -2.794 1.00 84.75 92 HIS A O 1
ATOM 732 N N . PRO A 1 93 ? -2.122 -11.868 -2.865 1.00 85.62 93 PRO A N 1
ATOM 733 C CA . PRO A 1 93 ? -2.331 -11.449 -4.253 1.00 85.62 93 PRO A CA 1
ATOM 734 C C . PRO A 1 93 ? -2.055 -9.959 -4.496 1.00 85.62 93 PRO A C 1
ATOM 736 O O . PRO A 1 93 ? -1.426 -9.613 -5.493 1.00 85.62 93 PRO A O 1
ATOM 739 N N . LEU A 1 94 ? -2.467 -9.085 -3.570 1.00 87.62 94 LEU A N 1
ATOM 740 C CA . LEU A 1 94 ? -2.225 -7.643 -3.681 1.00 87.62 94 LEU A CA 1
ATOM 741 C C . LEU A 1 94 ? -0.730 -7.309 -3.630 1.00 87.62 94 LEU A C 1
ATOM 743 O O . LEU A 1 94 ? -0.249 -6.547 -4.461 1.00 87.62 94 LEU A O 1
ATOM 747 N N . LEU A 1 95 ? 0.027 -7.919 -2.714 1.00 90.19 95 LEU A N 1
ATOM 748 C CA . LEU A 1 95 ? 1.479 -7.736 -2.647 1.00 90.19 95 LEU A CA 1
ATOM 749 C C . LEU A 1 95 ? 2.184 -8.215 -3.915 1.00 90.19 95 LEU A C 1
ATOM 751 O O . LEU A 1 95 ? 3.129 -7.572 -4.356 1.00 90.19 95 LEU A O 1
ATOM 755 N N . VAL A 1 96 ? 1.741 -9.328 -4.510 1.00 91.38 96 VAL A N 1
ATOM 756 C CA . VAL A 1 96 ? 2.308 -9.824 -5.775 1.00 91.38 96 VAL A CA 1
ATOM 757 C C . VAL A 1 96 ? 2.124 -8.792 -6.884 1.00 91.38 96 VAL A C 1
ATOM 759 O O . VAL A 1 96 ? 3.079 -8.493 -7.599 1.00 91.38 96 VAL A O 1
ATOM 762 N N . LEU A 1 97 ? 0.931 -8.203 -6.983 1.00 92.06 97 LEU A N 1
ATOM 763 C CA . LEU A 1 97 ? 0.653 -7.150 -7.956 1.00 92.06 97 LEU A CA 1
ATOM 764 C C . LEU A 1 97 ? 1.498 -5.895 -7.692 1.00 92.06 97 LEU A C 1
ATOM 766 O O . LEU A 1 97 ? 2.069 -5.333 -8.621 1.00 92.06 97 LEU A O 1
ATOM 770 N N . LEU A 1 98 ? 1.631 -5.486 -6.429 1.00 93.88 98 LEU A N 1
ATOM 771 C CA . LEU A 1 98 ? 2.459 -4.341 -6.053 1.00 93.88 98 LEU A CA 1
ATOM 772 C C . LEU A 1 98 ? 3.940 -4.571 -6.397 1.00 93.88 98 LEU A C 1
ATOM 774 O O . LEU A 1 98 ? 4.602 -3.687 -6.939 1.00 93.88 98 LEU A O 1
ATOM 778 N N . VAL A 1 99 ? 4.474 -5.763 -6.142 1.00 94.94 99 VAL A N 1
ATOM 779 C CA . VAL A 1 99 ? 5.869 -6.076 -6.480 1.00 94.94 99 VAL A CA 1
ATOM 780 C C . VAL A 1 99 ? 6.089 -6.111 -7.994 1.00 94.94 99 VAL A C 1
ATOM 782 O O . VAL A 1 99 ? 7.099 -5.600 -8.471 1.00 94.94 99 VAL A O 1
ATOM 785 N N . TYR A 1 100 ? 5.121 -6.617 -8.761 1.00 94.56 100 TYR A N 1
ATOM 786 C CA . TYR A 1 100 ? 5.166 -6.581 -10.226 1.00 94.56 100 TYR A CA 1
ATOM 787 C C . TYR A 1 100 ? 5.252 -5.148 -10.786 1.00 94.56 100 TYR A C 1
ATOM 789 O O . TYR A 1 100 ? 5.917 -4.910 -11.792 1.00 94.56 100 TYR A O 1
ATOM 797 N N . MET A 1 101 ? 4.641 -4.175 -10.103 1.00 94.62 101 MET A N 1
ATOM 798 C CA . MET A 1 101 ? 4.646 -2.763 -10.503 1.00 94.62 101 MET A CA 1
ATOM 799 C C . MET A 1 101 ? 5.955 -2.019 -10.181 1.00 94.62 101 MET A C 1
ATOM 801 O O . MET A 1 101 ? 6.150 -0.917 -10.690 1.00 94.62 101 MET A O 1
ATOM 805 N N . ILE A 1 102 ? 6.877 -2.589 -9.390 1.00 95.00 102 ILE A N 1
ATOM 806 C CA . ILE A 1 102 ? 8.130 -1.901 -9.008 1.00 95.00 102 ILE A CA 1
ATOM 807 C C . ILE A 1 102 ? 8.969 -1.558 -10.238 1.00 95.00 102 ILE A C 1
ATOM 809 O O . ILE A 1 102 ? 9.505 -0.456 -10.311 1.00 95.00 102 ILE A O 1
ATOM 813 N N . GLY A 1 103 ? 9.060 -2.471 -11.208 1.00 92.31 103 GLY A N 1
ATOM 814 C CA . GLY A 1 103 ? 9.848 -2.263 -12.421 1.00 92.31 103 GLY A CA 1
ATOM 815 C C . GLY A 1 103 ? 9.399 -1.045 -13.241 1.00 92.31 103 GLY A C 1
ATOM 816 O O . GLY A 1 103 ? 10.199 -0.133 -13.437 1.00 92.31 103 GLY A O 1
ATOM 817 N N . PRO A 1 104 ? 8.123 -0.972 -13.663 1.00 92.56 104 PRO A N 1
ATOM 818 C CA . PRO A 1 104 ? 7.564 0.211 -14.322 1.00 92.56 104 PRO A CA 1
ATOM 819 C C . PRO A 1 104 ? 7.743 1.502 -13.520 1.00 92.56 104 PRO A C 1
ATOM 821 O O . PRO A 1 104 ? 8.123 2.531 -14.075 1.00 92.56 104 PRO A O 1
ATOM 824 N N . VAL A 1 105 ? 7.509 1.453 -12.203 1.00 94.00 105 VAL A N 1
ATOM 825 C CA . VAL A 1 105 ? 7.687 2.616 -11.323 1.00 94.00 105 VAL A CA 1
ATOM 826 C C . VAL A 1 105 ? 9.156 3.051 -11.289 1.00 94.00 105 VAL A C 1
ATOM 828 O O . VAL A 1 105 ? 9.427 4.245 -11.277 1.00 94.00 105 VAL A O 1
ATOM 831 N N . ALA A 1 106 ? 10.112 2.121 -11.341 1.00 93.69 106 ALA A N 1
ATOM 832 C CA . ALA A 1 106 ? 11.539 2.444 -11.383 1.00 93.69 106 ALA A CA 1
ATOM 833 C C . ALA A 1 106 ? 11.968 3.127 -12.684 1.00 93.69 106 ALA A C 1
ATOM 835 O O . ALA A 1 106 ? 12.930 3.897 -12.680 1.00 93.69 106 ALA A O 1
ATOM 836 N N . ILE A 1 107 ? 11.281 2.822 -13.785 1.00 92.12 107 ILE A N 1
ATOM 837 C CA . ILE A 1 107 ? 11.598 3.343 -15.114 1.00 92.12 107 ILE A CA 1
ATOM 838 C C . ILE A 1 107 ? 10.964 4.723 -15.327 1.00 92.12 107 ILE A C 1
ATOM 840 O O . ILE A 1 107 ? 11.645 5.639 -15.778 1.00 92.12 107 ILE A O 1
ATOM 844 N N . GLU A 1 108 ? 9.683 4.876 -14.985 1.00 92.12 108 GLU A N 1
ATOM 845 C CA . GLU A 1 108 ? 8.879 6.060 -15.327 1.00 92.12 108 GLU A CA 1
ATOM 846 C C . GLU A 1 108 ? 8.841 7.130 -14.232 1.00 92.12 108 GLU A C 1
ATOM 848 O O . GLU A 1 108 ? 8.582 8.298 -14.516 1.00 92.12 108 GLU A O 1
ATOM 853 N N . GLN A 1 109 ? 9.030 6.745 -12.967 1.00 93.69 109 GLN A N 1
ATOM 854 C CA . GLN A 1 109 ? 8.855 7.647 -11.831 1.00 93.69 109 GLN A CA 1
ATOM 855 C C . GLN A 1 109 ? 10.197 8.041 -11.209 1.00 93.69 109 GLN A C 1
ATOM 857 O O . GLN A 1 109 ? 11.175 7.291 -11.261 1.00 93.69 109 GLN A O 1
ATOM 862 N N . PRO A 1 110 ? 10.266 9.223 -10.575 1.00 90.81 110 PRO A N 1
ATOM 863 C CA . PRO A 1 110 ? 11.464 9.642 -9.867 1.00 90.81 110 PRO A CA 1
ATOM 864 C C . PRO A 1 110 ? 11.758 8.734 -8.663 1.00 90.81 110 PRO A C 1
ATOM 866 O O . PRO A 1 110 ? 10.855 8.196 -8.018 1.00 90.81 110 PRO A O 1
ATOM 869 N N . LEU A 1 111 ? 13.041 8.633 -8.298 1.00 89.25 111 LEU A N 1
ATOM 870 C CA . LEU A 1 111 ? 13.519 7.733 -7.242 1.00 89.25 111 LEU A CA 1
ATOM 871 C C . LEU A 1 111 ? 12.802 7.930 -5.895 1.00 89.25 111 LEU A C 1
ATOM 873 O O . LEU A 1 111 ? 12.515 6.952 -5.210 1.00 89.25 111 LEU A O 1
ATOM 877 N N . TRP A 1 112 ? 12.482 9.172 -5.518 1.00 91.31 112 TRP A N 1
ATOM 878 C CA . TRP A 1 112 ? 11.800 9.464 -4.252 1.00 91.31 112 TRP A CA 1
ATOM 879 C C . TRP A 1 112 ? 10.413 8.812 -4.171 1.00 91.31 112 TRP A C 1
ATOM 881 O O . TRP A 1 112 ? 10.029 8.332 -3.105 1.00 91.31 112 TRP A O 1
ATOM 891 N N . PHE A 1 113 ? 9.685 8.746 -5.291 1.00 93.25 113 PHE A N 1
ATOM 892 C CA . PHE A 1 113 ? 8.361 8.132 -5.344 1.00 93.25 113 PHE A CA 1
ATOM 893 C C . PHE A 1 113 ? 8.469 6.617 -5.204 1.00 93.25 113 PHE A C 1
ATOM 895 O O . PHE A 1 113 ? 7.729 6.012 -4.436 1.00 93.25 113 PHE A O 1
ATOM 902 N N . LEU A 1 114 ? 9.439 6.008 -5.888 1.00 92.44 114 LEU A N 1
ATOM 903 C CA . LEU A 1 114 ? 9.701 4.579 -5.777 1.00 92.44 114 LEU A CA 1
ATOM 904 C C . LEU A 1 114 ? 10.109 4.177 -4.351 1.00 92.44 114 LEU A C 1
ATOM 906 O O . LEU A 1 114 ? 9.630 3.169 -3.832 1.00 92.44 114 LEU A O 1
ATOM 910 N N . VAL A 1 115 ? 10.960 4.970 -3.694 1.00 92.56 115 VAL A N 1
ATOM 911 C CA . VAL A 1 115 ? 11.333 4.734 -2.292 1.00 92.56 115 VAL A CA 1
ATOM 912 C C . VAL A 1 115 ? 10.102 4.835 -1.392 1.00 92.56 115 VAL A C 1
ATOM 914 O O . VAL A 1 115 ? 9.869 3.930 -0.593 1.00 92.56 115 VAL A O 1
ATOM 917 N N . LEU A 1 116 ? 9.284 5.883 -1.547 1.00 92.12 116 LEU A N 1
ATOM 918 C CA . LEU A 1 116 ? 8.045 6.056 -0.785 1.00 92.12 116 LEU A CA 1
ATOM 919 C C . LEU A 1 116 ? 7.098 4.870 -0.991 1.00 92.12 116 LEU A C 1
ATOM 921 O O . LEU A 1 116 ? 6.626 4.295 -0.015 1.00 92.12 116 LEU A O 1
ATOM 925 N N . TYR A 1 117 ? 6.889 4.461 -2.241 1.00 93.56 117 TYR A N 1
ATOM 926 C CA . TYR A 1 117 ? 6.077 3.308 -2.614 1.00 93.56 117 TYR A CA 1
ATOM 927 C C . TYR A 1 117 ? 6.500 2.041 -1.858 1.00 93.56 117 TYR A C 1
ATOM 929 O O . TYR A 1 117 ? 5.682 1.414 -1.186 1.00 93.56 117 TYR A O 1
ATOM 937 N N . VAL A 1 118 ? 7.788 1.690 -1.906 1.00 92.56 118 VAL A N 1
ATOM 938 C CA . VAL A 1 118 ? 8.313 0.490 -1.238 1.00 92.56 118 VAL A CA 1
ATOM 939 C C . VAL A 1 118 ? 8.205 0.608 0.280 1.00 92.56 118 VAL A C 1
ATOM 941 O O . VAL A 1 118 ? 7.764 -0.336 0.935 1.00 92.56 118 VAL A O 1
ATOM 944 N N . VAL A 1 119 ? 8.562 1.761 0.850 1.00 91.31 119 VAL A N 1
ATOM 945 C CA . VAL A 1 119 ? 8.477 2.002 2.297 1.00 91.31 119 VAL A CA 1
ATOM 946 C C . VAL A 1 119 ? 7.036 1.874 2.786 1.00 91.31 119 VAL A C 1
ATOM 948 O O . VAL A 1 119 ? 6.805 1.215 3.795 1.00 91.31 119 VAL A O 1
ATOM 951 N N . THR A 1 120 ? 6.052 2.421 2.068 1.00 89.88 120 THR A N 1
ATOM 952 C CA . THR A 1 120 ? 4.634 2.267 2.421 1.00 89.88 120 THR A CA 1
ATOM 953 C C . THR A 1 120 ? 4.213 0.799 2.426 1.00 89.88 120 THR A C 1
ATOM 955 O O . THR A 1 120 ? 3.572 0.359 3.380 1.00 89.88 120 THR A O 1
ATOM 958 N N . VAL A 1 121 ? 4.610 0.016 1.416 1.00 90.75 121 VAL A N 1
ATOM 959 C CA . VAL A 1 121 ? 4.325 -1.428 1.383 1.00 90.75 121 VAL A CA 1
ATOM 960 C C . VAL A 1 121 ? 4.952 -2.145 2.580 1.00 90.75 121 VAL A C 1
ATOM 962 O O . VAL A 1 121 ? 4.280 -2.949 3.226 1.00 90.75 121 VAL A O 1
ATOM 965 N N . LEU A 1 122 ? 6.210 -1.839 2.910 1.00 88.62 122 LEU A N 1
ATOM 966 C CA . LEU A 1 122 ? 6.908 -2.432 4.054 1.00 88.62 122 LEU A CA 1
ATOM 967 C C . LEU A 1 122 ? 6.257 -2.061 5.390 1.00 88.62 122 LEU A C 1
ATOM 969 O O . LEU A 1 122 ? 6.073 -2.938 6.229 1.00 88.62 122 LEU A O 1
ATOM 973 N N . LEU A 1 123 ? 5.857 -0.801 5.579 1.00 85.25 123 LEU A N 1
ATOM 974 C CA . LEU A 1 123 ? 5.170 -0.350 6.793 1.00 85.25 123 LEU A CA 1
ATOM 975 C C . LEU A 1 123 ? 3.836 -1.076 6.985 1.00 85.25 123 LEU A C 1
ATOM 977 O O . LEU A 1 123 ? 3.569 -1.589 8.070 1.00 85.25 123 LEU A O 1
ATOM 981 N N . ILE A 1 124 ? 3.030 -1.185 5.923 1.00 83.00 124 ILE A N 1
ATOM 982 C CA . ILE A 1 124 ? 1.764 -1.934 5.951 1.00 83.00 124 ILE A CA 1
ATOM 983 C C . ILE A 1 124 ? 2.008 -3.401 6.325 1.00 83.00 124 ILE A C 1
ATOM 985 O O . ILE A 1 124 ? 1.196 -4.012 7.022 1.00 83.00 124 ILE A O 1
ATOM 989 N N . LEU A 1 125 ? 3.121 -3.975 5.864 1.00 81.31 125 LEU A N 1
ATOM 990 C CA . LEU A 1 125 ? 3.441 -5.377 6.092 1.00 81.31 125 LEU A CA 1
ATOM 991 C C . LEU A 1 125 ? 4.001 -5.651 7.494 1.00 81.31 125 LEU A C 1
ATOM 993 O O . LEU A 1 125 ? 3.667 -6.681 8.082 1.00 81.31 125 LEU A O 1
ATOM 997 N N . GLY A 1 126 ? 4.789 -4.724 8.041 1.00 72.06 126 GLY A N 1
ATOM 998 C CA . GLY A 1 126 ? 5.371 -4.824 9.381 1.00 72.06 126 GLY A CA 1
ATOM 999 C C . GLY A 1 126 ? 4.368 -4.577 10.520 1.00 72.06 126 GLY A C 1
ATOM 1000 O O . GLY A 1 126 ? 4.462 -5.191 11.584 1.00 72.06 126 GLY A O 1
ATOM 1001 N N . GLU A 1 127 ? 3.352 -3.735 10.310 1.00 63.84 127 GLU A N 1
ATOM 1002 C CA . GLU A 1 127 ? 2.420 -3.250 11.348 1.00 63.84 127 GLU A CA 1
ATOM 1003 C C . GLU A 1 127 ? 1.256 -4.215 11.682 1.00 63.84 127 GLU A C 1
ATOM 1005 O O . GLU A 1 127 ? 0.087 -3.835 11.779 1.00 63.84 127 GLU A O 1
ATOM 1010 N N . LYS A 1 128 ? 1.539 -5.500 11.931 1.00 55.91 128 LYS A N 1
ATOM 1011 C CA . LYS A 1 128 ? 0.511 -6.425 12.457 1.00 55.91 128 LYS A CA 1
ATOM 1012 C C . LYS A 1 128 ? -0.023 -6.046 13.849 1.00 55.91 128 LYS A C 1
ATOM 1014 O O . LYS A 1 128 ? -1.240 -6.123 14.040 1.00 55.91 128 LYS A O 1
ATOM 1019 N N . PRO A 1 129 ? 0.816 -5.698 14.846 1.00 52.66 129 PRO A N 1
ATOM 1020 C CA . PRO A 1 129 ? 0.331 -5.445 16.199 1.00 52.66 129 PRO A CA 1
ATOM 1021 C C . PRO A 1 129 ? -0.486 -4.156 16.290 1.00 52.66 129 PRO A C 1
ATOM 1023 O O . PRO A 1 129 ? -1.469 -4.141 17.021 1.00 52.66 129 PRO A O 1
ATOM 1026 N N . GLY A 1 130 ? -0.105 -3.100 15.562 1.00 53.38 130 GLY A N 1
ATOM 1027 C CA . GLY A 1 130 ? -0.774 -1.798 15.591 1.00 53.38 130 GLY A CA 1
ATOM 1028 C C . GLY A 1 130 ? -2.157 -1.836 14.950 1.00 53.38 130 GLY A C 1
ATOM 1029 O O . GLY A 1 130 ? -3.140 -1.498 15.603 1.00 53.38 130 GLY A O 1
ATOM 1030 N N . ILE A 1 131 ? -2.259 -2.339 13.715 1.00 55.28 131 ILE A N 1
ATOM 1031 C CA . ILE A 1 131 ? -3.528 -2.386 12.968 1.00 55.28 131 ILE A CA 1
ATOM 1032 C C . ILE A 1 131 ? -4.519 -3.344 13.628 1.00 55.28 131 ILE A C 1
ATOM 1034 O O . ILE A 1 131 ? -5.699 -3.026 13.770 1.00 55.28 131 ILE A O 1
ATOM 1038 N N . ARG A 1 132 ? -4.051 -4.513 14.080 1.00 55.31 132 ARG A N 1
ATOM 1039 C CA . ARG A 1 132 ? -4.929 -5.484 14.733 1.00 55.31 132 ARG A CA 1
ATOM 1040 C C . ARG A 1 132 ? -5.355 -5.020 16.120 1.00 55.31 132 ARG A C 1
ATOM 1042 O O . ARG A 1 132 ? -6.521 -5.175 16.444 1.00 55.31 132 ARG A O 1
ATOM 1049 N N . ARG A 1 133 ? -4.472 -4.371 16.892 1.00 56.06 133 ARG A N 1
ATOM 1050 C CA . ARG A 1 133 ? -4.880 -3.707 18.138 1.00 56.06 133 ARG A CA 1
ATOM 1051 C C . ARG A 1 133 ? -5.834 -2.561 17.880 1.00 56.06 133 ARG A C 1
ATOM 1053 O O . ARG A 1 133 ? -6.737 -2.429 18.675 1.00 56.06 133 ARG A O 1
ATOM 1060 N N . LEU A 1 134 ? -5.675 -1.767 16.822 1.00 56.28 134 LEU A N 1
ATOM 1061 C CA . LEU A 1 134 ? -6.615 -0.695 16.491 1.00 56.28 134 LEU A CA 1
ATOM 1062 C C . LEU A 1 134 ? -7.986 -1.261 16.104 1.00 56.28 134 LEU A C 1
ATOM 1064 O O . LEU A 1 134 ? -8.998 -0.743 16.550 1.00 56.28 134 LEU A O 1
ATOM 1068 N N . SER A 1 135 ? -8.013 -2.355 15.338 1.00 57.09 135 SER A N 1
ATOM 1069 C CA . SER A 1 135 ? -9.249 -3.050 14.968 1.00 57.09 135 SER A CA 1
ATOM 1070 C C . SER A 1 135 ? -9.905 -3.765 16.154 1.00 57.09 135 SER A C 1
ATOM 1072 O O . SER A 1 135 ? -11.121 -3.744 16.265 1.00 57.09 135 SER A O 1
ATOM 1074 N N . GLU A 1 136 ? -9.129 -4.388 17.043 1.00 60.56 136 GLU A N 1
ATOM 1075 C CA . GLU A 1 136 ? -9.625 -4.996 18.290 1.00 60.56 136 GLU A CA 1
ATOM 1076 C C . GLU A 1 136 ? -9.983 -3.920 19.339 1.00 60.56 136 GLU A C 1
ATOM 1078 O O . GLU A 1 136 ? -10.818 -4.147 20.211 1.00 60.56 136 GLU A O 1
ATOM 1083 N N . ALA A 1 137 ? -9.372 -2.736 19.248 1.00 62.53 137 ALA A N 1
ATOM 1084 C CA . ALA A 1 137 ? -9.665 -1.544 20.039 1.00 62.53 137 ALA A CA 1
ATOM 1085 C C . ALA A 1 137 ? -10.760 -0.667 19.423 1.00 62.53 137 ALA A C 1
ATOM 1087 O O . ALA A 1 137 ? -11.077 0.362 19.995 1.00 62.53 137 ALA A O 1
ATOM 1088 N N . PHE A 1 138 ? -11.364 -1.043 18.299 1.00 63.69 138 PHE A N 1
ATOM 1089 C CA . PHE A 1 138 ? -12.591 -0.415 17.815 1.00 63.69 138 PHE A CA 1
ATOM 1090 C C . PHE A 1 138 ? -13.721 -1.446 17.903 1.00 63.69 138 PHE A C 1
ATOM 1092 O O . PHE A 1 138 ? -14.035 -2.103 16.908 1.00 63.69 138 PHE A O 1
ATOM 1099 N N . PRO A 1 139 ? -14.319 -1.643 19.096 1.00 66.19 139 PRO A N 1
ATOM 1100 C CA . PRO A 1 139 ? -15.544 -2.419 19.225 1.00 66.19 139 PRO A CA 1
ATOM 1101 C C . PRO A 1 139 ? -16.616 -1.910 18.255 1.00 66.19 139 PRO A C 1
ATOM 1103 O O . PRO A 1 139 ? -16.664 -0.723 17.921 1.00 66.19 139 PRO A O 1
ATOM 1106 N N . ALA A 1 140 ? -17.511 -2.799 17.823 1.00 64.19 140 ALA A N 1
ATOM 1107 C CA . ALA A 1 140 ? -18.641 -2.419 16.971 1.00 64.19 140 ALA A CA 1
ATOM 1108 C C . ALA A 1 140 ? -19.501 -1.305 17.609 1.00 64.19 140 ALA A C 1
ATOM 1110 O O . ALA A 1 140 ? -20.037 -0.446 16.905 1.00 64.19 140 ALA A O 1
ATOM 1111 N N . ASP A 1 141 ? -19.561 -1.272 18.940 1.00 70.56 141 ASP A N 1
ATOM 1112 C CA . ASP A 1 141 ? -20.291 -0.267 19.713 1.00 70.56 141 ASP A CA 1
ATOM 1113 C C . ASP A 1 141 ? -19.637 1.132 19.628 1.00 70.56 141 ASP A C 1
ATOM 1115 O O . ASP A 1 141 ? -20.327 2.145 19.455 1.00 70.56 141 ASP A O 1
ATOM 1119 N N . GLU A 1 142 ? -18.301 1.211 19.634 1.00 80.75 142 GLU A N 1
ATOM 1120 C CA . GLU A 1 142 ? -17.550 2.449 19.373 1.00 80.75 142 GLU A CA 1
ATOM 1121 C C . GLU A 1 142 ? -17.756 2.947 17.945 1.00 80.75 142 GLU A C 1
ATOM 1123 O O . GLU A 1 142 ? -17.891 4.152 17.726 1.00 80.75 142 GLU A O 1
ATOM 1128 N N . ALA A 1 143 ? -17.829 2.041 16.966 1.00 78.75 143 ALA A N 1
ATOM 1129 C CA . ALA A 1 143 ? -18.087 2.416 15.579 1.00 78.75 143 ALA A CA 1
ATOM 1130 C C . ALA A 1 143 ? -19.459 3.093 15.425 1.00 78.75 143 ALA A C 1
ATOM 1132 O O . ALA A 1 143 ? -19.567 4.116 14.746 1.00 78.75 143 ALA A O 1
ATOM 1133 N N . ALA A 1 144 ? -20.493 2.588 16.108 1.00 82.56 144 ALA A N 1
ATOM 1134 C CA . ALA A 1 144 ? -21.813 3.217 16.125 1.00 82.56 144 ALA A CA 1
ATOM 1135 C C . ALA A 1 144 ? -21.789 4.603 16.794 1.00 82.56 144 ALA A C 1
ATOM 1137 O O . ALA A 1 144 ? -22.456 5.533 16.332 1.00 82.56 144 ALA A O 1
ATOM 1138 N N . THR A 1 145 ? -21.006 4.765 17.862 1.00 85.06 145 THR A N 1
ATOM 1139 C CA . THR A 1 145 ? -20.854 6.046 18.569 1.00 85.06 145 THR A CA 1
ATOM 1140 C C . THR A 1 145 ? -20.119 7.079 17.713 1.00 85.06 145 THR A C 1
ATOM 1142 O O . THR A 1 145 ? -20.598 8.206 17.563 1.00 85.06 145 THR A O 1
ATOM 1145 N N . LEU A 1 146 ? -19.020 6.680 17.063 1.00 86.81 146 LEU A N 1
ATOM 1146 C CA . LEU A 1 146 ? -18.304 7.511 16.095 1.00 86.81 146 LEU A CA 1
ATOM 1147 C C . LEU A 1 146 ? -19.209 7.896 14.920 1.00 86.81 146 LEU A C 1
ATOM 1149 O O . LEU A 1 146 ? -19.238 9.059 14.529 1.00 86.81 146 LEU A O 1
ATOM 1153 N N . ALA A 1 147 ? -19.984 6.949 14.384 1.00 86.69 147 ALA A N 1
ATOM 1154 C CA . ALA A 1 147 ? -20.915 7.214 13.293 1.00 86.69 147 ALA A CA 1
ATOM 1155 C C . ALA A 1 147 ? -21.975 8.254 13.687 1.00 86.69 147 ALA A C 1
ATOM 1157 O O . ALA A 1 147 ? -22.204 9.200 12.937 1.00 86.69 147 ALA A O 1
ATOM 1158 N N . LYS A 1 148 ? -22.576 8.146 14.881 1.00 87.75 148 LYS A N 1
ATOM 1159 C CA . LYS A 1 148 ? -23.518 9.157 15.399 1.00 87.75 148 LYS A CA 1
ATOM 1160 C C . LYS A 1 148 ? -22.862 10.532 15.522 1.00 87.75 148 LYS A C 1
ATOM 1162 O O . LYS A 1 148 ? -23.456 11.522 15.101 1.00 87.75 148 LYS A O 1
ATOM 1167 N N . PHE A 1 149 ? -21.640 10.599 16.053 1.00 92.12 149 PHE A N 1
ATOM 1168 C CA . PHE A 1 149 ? -20.882 11.850 16.134 1.00 92.12 149 PHE A CA 1
ATOM 1169 C C . PHE A 1 149 ? -20.625 12.457 14.748 1.00 92.12 149 PHE A C 1
ATOM 1171 O O . PHE A 1 149 ? -20.877 13.642 14.541 1.00 92.12 149 PHE A O 1
ATOM 1178 N N . LEU A 1 150 ? -20.205 11.641 13.777 1.00 90.56 150 LEU A N 1
ATOM 1179 C CA . LEU A 1 150 ? -19.984 12.072 12.396 1.00 90.56 150 LEU A CA 1
ATOM 1180 C C . LEU A 1 150 ? -21.275 12.514 11.702 1.00 90.56 150 LEU A C 1
ATOM 1182 O O . LEU A 1 150 ? -21.236 13.461 10.928 1.00 90.56 150 LEU A O 1
ATOM 1186 N N . ILE A 1 151 ? -22.422 11.898 11.990 1.00 92.81 151 ILE A N 1
ATOM 1187 C CA . ILE A 1 151 ? -23.718 12.374 11.487 1.00 92.81 151 ILE A CA 1
ATOM 1188 C C . ILE A 1 151 ? -24.033 13.752 12.079 1.00 92.81 151 ILE A C 1
ATOM 1190 O O . ILE A 1 151 ? -24.376 14.673 11.340 1.00 92.81 151 ILE A O 1
ATOM 1194 N N . MET A 1 152 ? -23.865 13.939 13.392 1.00 90.19 152 MET A N 1
ATOM 1195 C CA . MET A 1 152 ? -24.101 15.239 14.029 1.00 90.19 152 MET A CA 1
ATOM 1196 C C . MET A 1 152 ? -23.183 16.335 13.473 1.00 90.19 152 MET A C 1
ATOM 1198 O O . MET A 1 152 ? -23.655 17.442 13.211 1.00 90.19 152 MET A O 1
ATOM 1202 N N . ALA A 1 153 ? -21.900 16.025 13.269 1.00 89.31 153 ALA A N 1
ATOM 1203 C CA . ALA A 1 153 ? -20.889 16.985 12.836 1.00 89.31 153 ALA A CA 1
ATOM 1204 C C . ALA A 1 153 ? -20.835 17.205 11.319 1.00 89.31 153 ALA A C 1
ATOM 1206 O O . ALA A 1 153 ? -20.671 18.331 10.865 1.00 89.31 153 ALA A O 1
ATOM 1207 N N . GLY A 1 154 ? -20.952 16.140 10.533 1.00 88.00 154 GLY A N 1
ATOM 1208 C CA . GLY A 1 154 ? -20.779 16.162 9.082 1.00 88.00 154 GLY A CA 1
ATOM 1209 C C . GLY A 1 154 ? -22.078 16.263 8.290 1.00 88.00 154 GLY A C 1
ATOM 1210 O O . GLY A 1 154 ? -22.034 16.674 7.137 1.00 88.00 154 GLY A O 1
ATOM 1211 N N . VAL A 1 155 ? -23.226 15.907 8.880 1.00 91.56 155 VAL A N 1
ATOM 1212 C CA . VAL A 1 155 ? -24.533 15.965 8.199 1.00 91.56 155 VAL A CA 1
ATOM 1213 C C . VAL A 1 155 ? -25.430 17.026 8.823 1.00 91.56 155 VAL A C 1
ATOM 1215 O O . VAL A 1 155 ? -25.897 17.910 8.117 1.00 91.56 155 VAL A O 1
ATOM 1218 N N . ILE A 1 156 ? -25.655 16.985 10.140 1.00 89.12 156 ILE A N 1
ATOM 1219 C CA . ILE A 1 156 ? -26.610 17.894 10.795 1.00 89.12 156 ILE A CA 1
ATOM 1220 C C . ILE A 1 156 ? -26.068 19.326 10.852 1.00 89.12 156 ILE A C 1
ATOM 1222 O O . ILE A 1 156 ? -26.772 20.247 10.451 1.00 89.12 156 ILE A O 1
ATOM 1226 N N . LEU A 1 157 ? -24.823 19.525 11.301 1.00 88.19 157 LEU A N 1
ATOM 1227 C CA . LEU A 1 157 ? -24.221 20.860 11.408 1.00 88.19 157 LEU A CA 1
ATOM 1228 C C . LEU A 1 157 ? -24.285 21.682 10.104 1.00 88.19 157 LEU A C 1
ATOM 1230 O O . LEU A 1 157 ? -24.761 22.813 10.173 1.00 88.19 157 LEU A O 1
ATOM 1234 N N . PRO A 1 158 ? -23.855 21.175 8.928 1.00 84.88 158 PRO A N 1
ATOM 1235 C CA . PRO A 1 158 ? -23.901 21.968 7.698 1.00 84.88 158 PRO A CA 1
ATOM 1236 C C . PRO A 1 158 ? -25.322 22.222 7.178 1.00 84.88 158 PRO A C 1
ATOM 1238 O O . PRO A 1 158 ? -25.514 23.138 6.383 1.00 84.88 158 PRO A O 1
ATOM 1241 N N . LEU A 1 159 ? -26.320 21.442 7.608 1.00 87.81 159 LEU A N 1
ATOM 1242 C CA . LEU A 1 159 ? -27.724 21.673 7.254 1.00 87.81 159 LEU A CA 1
ATOM 1243 C C . LEU A 1 159 ? -28.369 22.787 8.090 1.00 87.81 159 LEU A C 1
ATOM 1245 O O . LEU A 1 159 ? -29.456 23.255 7.744 1.00 87.81 159 LEU A O 1
ATOM 1249 N N . LEU A 1 160 ? -27.737 23.210 9.188 1.00 85.69 160 LEU A N 1
ATOM 1250 C CA . LEU A 1 160 ? -28.302 24.235 10.054 1.00 85.69 160 LEU A CA 1
ATOM 1251 C C . LEU A 1 160 ? -28.104 25.635 9.461 1.00 85.69 160 LEU A C 1
ATOM 1253 O O . LEU A 1 160 ? -27.000 25.991 9.048 1.00 85.69 160 LEU A O 1
ATOM 1257 N N . PRO A 1 161 ? -29.159 26.466 9.452 1.00 81.62 161 PRO A N 1
ATOM 1258 C CA . PRO A 1 161 ? -29.070 27.813 8.921 1.00 81.62 161 PRO A CA 1
ATOM 1259 C C . PRO A 1 161 ? -28.180 28.683 9.812 1.00 81.62 161 PRO A C 1
ATOM 1261 O O . PRO A 1 161 ? -28.410 28.802 11.019 1.00 81.62 161 PRO A O 1
ATOM 1264 N N . ASP A 1 162 ? -27.224 29.381 9.202 1.00 78.44 162 ASP A N 1
ATOM 1265 C CA . ASP A 1 162 ? -26.412 30.395 9.882 1.00 78.44 162 ASP A CA 1
ATOM 1266 C C . ASP A 1 162 ? -27.151 31.743 9.961 1.00 78.44 162 ASP A C 1
ATOM 1268 O O . ASP A 1 162 ? -26.680 32.794 9.533 1.00 78.44 162 ASP A O 1
ATOM 1272 N N . LYS A 1 163 ? -28.393 31.695 10.450 1.00 79.44 163 LYS A N 1
ATOM 1273 C CA . LYS A 1 163 ? -29.221 32.873 10.724 1.00 79.44 163 LYS A CA 1
ATOM 1274 C C . LYS A 1 163 ? -29.429 33.000 12.224 1.00 79.44 163 LYS A C 1
ATOM 1276 O O . LYS A 1 163 ? -29.552 31.994 12.927 1.00 79.44 163 LYS A O 1
ATOM 1281 N N . GLN A 1 164 ? -29.466 34.239 12.704 1.00 75.62 164 GLN A N 1
ATOM 1282 C CA . GLN A 1 164 ? -29.713 34.536 14.111 1.00 75.62 164 GLN A CA 1
ATOM 1283 C C . GLN A 1 164 ? -31.083 34.005 14.530 1.00 75.62 164 GLN A C 1
ATOM 1285 O O . GLN A 1 164 ? -32.068 34.149 13.805 1.00 75.62 164 GLN A O 1
ATOM 1290 N N . ILE A 1 165 ? -31.122 33.372 15.700 1.00 72.62 165 ILE A N 1
ATOM 1291 C CA . ILE A 1 165 ? -32.324 32.707 16.211 1.00 72.62 165 ILE A CA 1
ATOM 1292 C C . ILE A 1 165 ? -33.347 33.741 16.689 1.00 72.62 165 ILE A C 1
ATOM 1294 O O . ILE A 1 165 ? -34.548 33.559 16.507 1.00 72.62 165 ILE A O 1
ATOM 1298 N N . THR A 1 166 ? -32.878 34.840 17.286 1.00 70.69 166 THR A N 1
ATOM 1299 C CA . THR A 1 166 ? -33.718 35.951 17.741 1.00 70.69 166 THR A CA 1
ATOM 1300 C C . THR A 1 166 ? -33.008 37.283 17.517 1.00 70.69 166 THR A C 1
ATOM 1302 O O . THR A 1 166 ? -31.784 37.350 17.532 1.00 70.69 166 THR A O 1
ATOM 1305 N N . SER A 1 167 ? -33.775 38.365 17.366 1.00 68.69 167 SER A N 1
ATOM 1306 C CA . SER A 1 167 ? -33.227 39.713 17.147 1.00 68.69 167 SER A CA 1
ATOM 1307 C C . SER A 1 167 ? -32.502 40.305 18.371 1.00 68.69 167 SER A C 1
ATOM 1309 O O . SER A 1 167 ? -31.916 41.377 18.264 1.00 68.69 167 SER A O 1
ATOM 1311 N N . PHE A 1 168 ? -32.561 39.632 19.528 1.00 68.69 168 PHE A N 1
ATOM 1312 C CA . PHE A 1 168 ? -31.964 40.074 20.795 1.00 68.69 168 PHE A CA 1
ATOM 1313 C C . PHE A 1 168 ? -30.675 39.319 21.155 1.00 68.69 168 PHE A C 1
ATOM 1315 O O . PHE A 1 168 ? -29.900 39.802 21.976 1.00 68.69 168 PHE A O 1
ATOM 1322 N N . ILE A 1 169 ? -30.440 38.137 20.571 1.00 72.50 169 ILE A N 1
ATOM 1323 C CA . ILE A 1 169 ? -29.289 37.282 20.878 1.00 72.50 169 ILE A CA 1
ATOM 1324 C C . ILE A 1 169 ? -28.521 37.026 19.583 1.00 72.50 169 ILE A C 1
ATOM 1326 O O . ILE A 1 169 ? -29.035 36.407 18.655 1.00 72.50 169 ILE A O 1
ATOM 1330 N N . ASN A 1 170 ? -27.257 37.449 19.544 1.00 76.38 170 ASN A N 1
ATOM 1331 C CA . ASN A 1 170 ? -26.380 37.338 18.376 1.00 76.38 170 ASN A CA 1
ATOM 1332 C C . ASN A 1 170 ? -25.818 35.911 18.186 1.00 76.38 170 ASN A C 1
ATOM 1334 O O . ASN A 1 170 ? -24.624 35.739 17.954 1.00 76.38 170 ASN A O 1
ATOM 1338 N N . VAL A 1 171 ? -26.667 34.890 18.344 1.00 79.81 171 VAL A N 1
ATOM 1339 C CA . VAL A 1 171 ? -26.313 33.469 18.251 1.00 79.81 171 VAL A CA 1
ATOM 1340 C C . VAL A 1 171 ? -27.163 32.808 17.164 1.0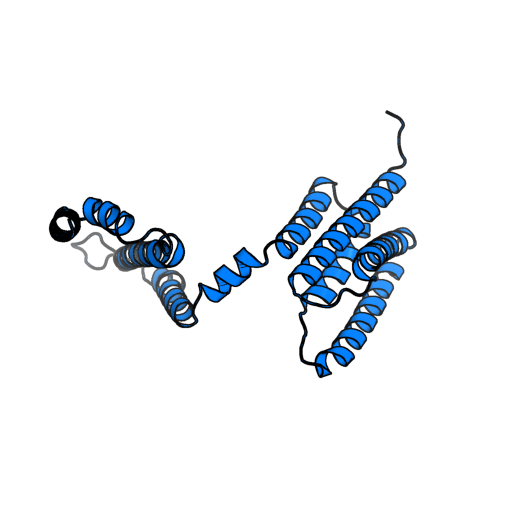0 79.81 171 VAL A C 1
ATOM 1342 O O . VAL A 1 171 ? -28.387 32.969 17.139 1.00 79.81 171 VAL A O 1
ATOM 1345 N N . SER A 1 172 ? -26.516 32.071 16.256 1.00 84.94 172 SER A N 1
ATOM 1346 C CA . SER A 1 172 ? -27.177 31.295 15.197 1.00 84.94 172 SER A CA 1
ATOM 1347 C C . SER A 1 172 ? -27.398 29.830 15.595 1.00 84.94 172 SER A C 1
ATOM 1349 O O . SER A 1 172 ? -26.736 29.303 16.495 1.00 84.94 172 SER A O 1
ATOM 1351 N N . TRP A 1 173 ? -28.320 29.143 14.910 1.00 83.25 173 TRP A N 1
ATOM 1352 C CA . TRP A 1 173 ? -28.541 27.699 15.098 1.00 83.25 173 TRP A CA 1
ATOM 1353 C C . TRP A 1 173 ? -27.270 26.888 14.832 1.00 83.25 173 TRP A C 1
ATOM 1355 O O . TRP A 1 173 ? -26.975 25.938 15.556 1.00 83.25 173 TRP A O 1
ATOM 1365 N N . TYR A 1 174 ? -26.488 27.319 13.840 1.00 86.81 174 TYR A N 1
ATOM 1366 C CA . TYR A 1 174 ? -25.173 26.770 13.538 1.00 86.81 174 TYR A CA 1
ATOM 1367 C C . TYR A 1 174 ? -24.209 26.902 14.728 1.00 86.81 174 TYR A C 1
ATOM 1369 O O . TYR A 1 174 ? -23.600 25.916 15.137 1.00 86.81 174 TYR A O 1
ATOM 1377 N N . GLN A 1 175 ? -24.110 28.086 15.342 1.00 85.94 175 GLN A N 1
ATOM 1378 C CA . GLN A 1 175 ? -23.205 28.332 16.473 1.00 85.94 175 GLN A CA 1
ATOM 1379 C C . GLN A 1 175 ? -23.575 27.529 17.729 1.00 85.94 175 GLN A C 1
ATOM 1381 O O . GLN A 1 175 ? -22.686 26.977 18.381 1.00 85.94 175 GLN A O 1
ATOM 1386 N N . LEU A 1 176 ? -24.869 27.412 18.056 1.00 87.56 176 LEU A N 1
ATOM 1387 C CA . LEU A 1 176 ? -25.316 26.564 19.171 1.00 87.56 176 LEU A CA 1
ATOM 1388 C C . LEU A 1 176 ? -24.955 25.097 18.941 1.00 87.56 176 LEU A C 1
ATOM 1390 O O . LEU A 1 176 ? -24.439 24.431 19.838 1.00 87.56 176 LEU A O 1
ATOM 1394 N N . TRP A 1 177 ? -25.204 24.587 17.737 1.00 90.94 177 TRP A N 1
ATOM 1395 C CA . TRP A 1 177 ? -24.923 23.191 17.420 1.00 90.94 177 TRP A CA 1
ATOM 1396 C C . TRP A 1 177 ? -23.422 22.899 17.342 1.00 90.94 177 TRP A C 1
ATOM 1398 O O . TRP A 1 177 ? -22.967 21.840 17.776 1.00 90.94 177 TRP A O 1
ATOM 1408 N N . 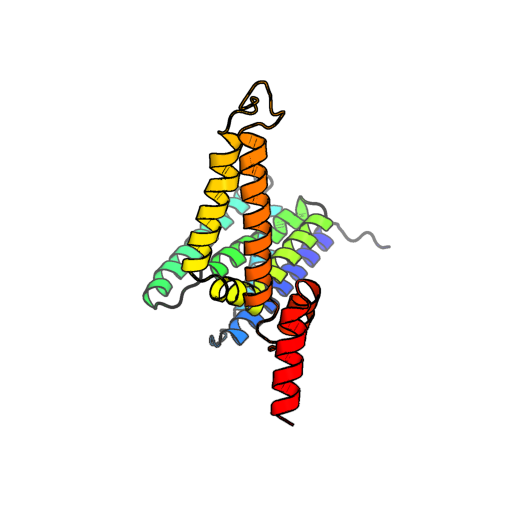LEU A 1 178 ? -22.628 23.864 16.873 1.00 88.81 178 LEU A N 1
ATOM 1409 C CA . LEU A 1 178 ? -21.170 23.795 16.899 1.00 88.81 178 LEU A CA 1
ATOM 1410 C C . LEU A 1 178 ? -20.655 23.643 18.337 1.00 88.81 178 LEU A C 1
ATOM 1412 O O . LEU A 1 178 ? -19.779 22.812 18.581 1.00 88.81 178 LEU A O 1
ATOM 1416 N N . ALA A 1 179 ? -21.237 24.359 19.304 1.00 90.19 179 ALA A N 1
ATOM 1417 C CA . ALA A 1 179 ? -20.899 24.188 20.717 1.00 90.19 179 ALA A CA 1
ATOM 1418 C C . ALA A 1 179 ? -21.207 22.763 21.220 1.00 90.19 179 ALA A C 1
ATOM 1420 O O . ALA A 1 179 ? -20.375 22.161 21.902 1.00 90.19 179 ALA A O 1
ATOM 1421 N N . VAL A 1 180 ? -22.346 22.178 20.826 1.00 90.94 180 VAL A N 1
ATOM 1422 C CA . VAL A 1 180 ? -22.703 20.783 21.160 1.00 90.94 180 VAL A CA 1
ATOM 1423 C C . VAL A 1 180 ? -21.681 19.794 20.593 1.00 90.94 180 VAL A C 1
ATOM 1425 O O . VAL A 1 180 ? -21.252 18.876 21.297 1.00 90.94 180 VAL A O 1
ATOM 1428 N N . ILE A 1 181 ? -21.245 19.990 19.346 1.00 93.38 181 ILE A N 1
ATOM 1429 C CA . ILE A 1 181 ? -20.233 19.139 18.703 1.00 93.38 181 ILE A CA 1
ATOM 1430 C C . ILE A 1 181 ? -18.874 19.292 19.375 1.00 93.38 181 ILE A C 1
ATOM 1432 O O . ILE A 1 181 ? -18.207 18.286 19.599 1.00 93.38 181 ILE A O 1
ATOM 1436 N N . MET A 1 182 ? -18.474 20.509 19.743 1.00 92.69 182 MET A N 1
ATOM 1437 C CA . MET A 1 182 ? -17.225 20.752 20.468 1.00 92.69 182 MET A CA 1
ATOM 1438 C C . MET A 1 182 ? -17.208 20.019 21.810 1.00 92.69 182 MET A C 1
ATOM 1440 O O . MET A 1 182 ? -16.280 19.260 22.087 1.00 92.69 182 MET A O 1
ATOM 1444 N N . VAL A 1 183 ? -18.257 20.179 22.623 1.00 92.94 183 VAL A N 1
ATOM 1445 C CA . VAL A 1 183 ? -18.359 19.515 23.933 1.00 92.94 183 VAL A CA 1
ATOM 1446 C C . VAL A 1 183 ? -18.385 17.993 23.778 1.00 92.94 183 VAL A C 1
ATOM 1448 O O . VAL A 1 183 ? -17.677 17.280 24.495 1.00 92.94 183 VAL A O 1
ATOM 1451 N N . SER A 1 184 ? -19.147 17.485 22.806 1.00 90.00 184 SER A N 1
ATOM 1452 C CA . SER A 1 184 ? -19.230 16.047 22.520 1.00 90.00 184 SER A CA 1
ATOM 1453 C C . SER A 1 184 ? -17.903 15.490 22.005 1.00 90.00 184 SER A C 1
ATOM 1455 O O . SER A 1 184 ? -17.486 14.413 22.422 1.00 90.00 184 SER A O 1
ATOM 1457 N N . GLY A 1 185 ? -17.208 16.233 21.143 1.00 90.44 185 GLY A N 1
ATOM 1458 C CA . GLY A 1 185 ? -15.918 15.858 20.574 1.00 90.44 185 GLY A CA 1
ATOM 1459 C C . GLY A 1 185 ? -14.827 15.792 21.635 1.00 90.44 185 GLY A C 1
ATOM 1460 O O . GLY A 1 185 ? -14.116 14.794 21.714 1.00 90.44 185 GLY A O 1
ATOM 1461 N N . ILE A 1 186 ? -14.745 16.800 22.510 1.00 90.31 186 ILE A N 1
ATOM 1462 C CA . ILE A 1 186 ? -13.817 16.799 23.652 1.00 90.31 186 ILE A CA 1
ATOM 1463 C C . ILE A 1 186 ? -14.115 15.616 24.582 1.00 90.31 186 ILE A C 1
ATOM 1465 O O . ILE A 1 186 ? -13.197 14.901 24.986 1.00 90.31 186 ILE A O 1
ATOM 1469 N N . SER A 1 187 ? -15.392 15.367 24.886 1.00 83.62 187 SER A N 1
ATOM 1470 C CA . SER A 1 187 ? -15.808 14.258 25.755 1.00 83.62 187 SER A 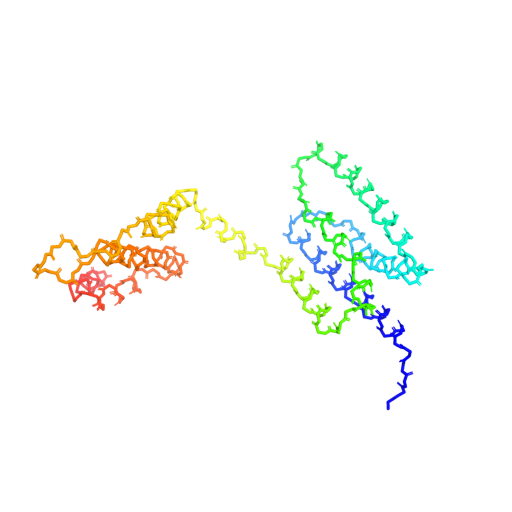CA 1
ATOM 1471 C C . SER A 1 187 ? -15.456 12.897 25.152 1.00 83.62 187 SER A C 1
ATOM 1473 O O . SER A 1 187 ? -14.895 12.041 25.836 1.00 83.62 187 SER A O 1
ATOM 1475 N N . TYR A 1 188 ? -15.723 12.712 23.858 1.00 85.62 188 TYR A N 1
ATOM 1476 C CA . TYR A 1 188 ? -15.429 11.473 23.148 1.00 85.62 188 TYR A CA 1
ATOM 1477 C C . TYR A 1 188 ? -13.920 11.237 23.016 1.00 85.62 188 TYR A C 1
ATOM 1479 O O . TYR A 1 188 ? -13.445 10.140 23.297 1.00 85.62 188 TYR A O 1
ATOM 1487 N N . LEU A 1 189 ? -13.137 12.269 22.687 1.00 84.25 189 LEU A N 1
ATOM 1488 C CA . LEU A 1 189 ? -11.673 12.183 22.643 1.00 84.25 189 LEU A CA 1
ATOM 1489 C C . LEU A 1 189 ? -11.071 11.873 24.018 1.00 84.25 189 LEU A C 1
ATOM 1491 O O . LEU A 1 189 ? -10.152 11.061 24.108 1.00 84.25 189 LEU A O 1
ATOM 1495 N N . SER A 1 190 ? -11.601 12.471 25.089 1.00 79.31 190 SER A N 1
ATOM 1496 C CA . SER A 1 190 ? -11.193 12.168 26.467 1.00 79.31 190 SER A CA 1
ATOM 1497 C C . SER A 1 190 ? -11.493 10.713 26.836 1.00 79.31 190 SER A C 1
ATOM 1499 O O . SER A 1 190 ? -10.629 10.019 27.378 1.00 79.31 190 SER A O 1
ATOM 1501 N N . TYR A 1 191 ? -12.682 10.221 26.477 1.00 82.69 191 TYR A N 1
ATOM 1502 C CA . TYR A 1 191 ? -13.053 8.820 26.652 1.00 82.69 191 TYR A CA 1
ATOM 1503 C C . TYR A 1 191 ? -12.117 7.879 25.873 1.00 82.69 191 TYR A C 1
ATOM 1505 O O . TYR A 1 191 ? -11.577 6.939 26.459 1.00 82.69 191 TYR A O 1
ATOM 1513 N N . LEU A 1 192 ? -11.836 8.162 24.593 1.00 80.81 192 LEU A N 1
ATOM 1514 C CA . LEU A 1 192 ? -10.901 7.377 23.774 1.00 80.81 192 LEU A CA 1
ATOM 1515 C C . LEU A 1 192 ? -9.495 7.374 24.379 1.00 80.81 192 LEU A C 1
ATOM 1517 O O . LEU A 1 192 ? -8.863 6.322 24.483 1.00 80.81 192 LEU A O 1
ATOM 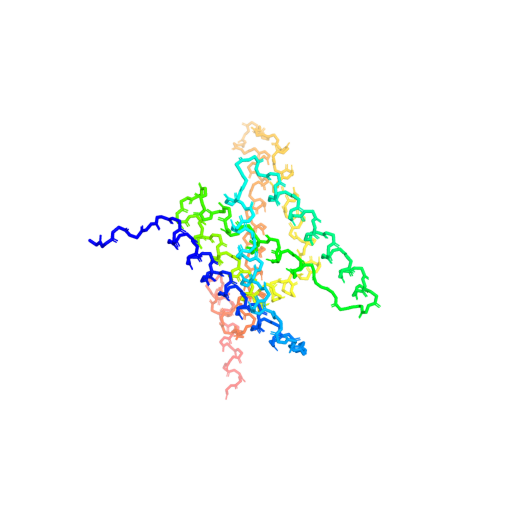1521 N N . ALA A 1 193 ? -9.004 8.535 24.811 1.00 78.12 193 ALA A N 1
ATOM 1522 C CA . ALA A 1 193 ? -7.699 8.641 25.446 1.00 78.12 193 ALA A CA 1
ATOM 1523 C C . ALA A 1 193 ? -7.627 7.752 26.698 1.00 78.12 193 ALA A C 1
ATOM 1525 O O . ALA A 1 193 ? -6.700 6.953 26.833 1.00 78.12 193 ALA A O 1
ATOM 1526 N N . GLN A 1 194 ? -8.628 7.814 27.578 1.00 71.81 194 GLN A N 1
ATOM 1527 C CA . GLN A 1 194 ? -8.707 6.984 28.788 1.00 71.81 194 GLN A CA 1
ATOM 1528 C C . GLN A 1 194 ? -8.804 5.488 28.479 1.00 71.81 194 GLN A C 1
ATOM 1530 O O . GLN A 1 194 ? -8.046 4.692 29.037 1.00 71.81 194 GLN A O 1
ATOM 1535 N N . SER A 1 195 ? -9.686 5.114 27.556 1.00 71.88 195 SER A N 1
ATOM 1536 C CA . SER A 1 195 ? -9.955 3.719 27.205 1.00 71.88 195 SER A CA 1
ATOM 1537 C C . SER A 1 195 ? -8.769 3.043 26.505 1.00 71.88 195 SER A C 1
ATOM 1539 O O . SER A 1 195 ? -8.482 1.870 26.765 1.00 71.88 195 SER A O 1
ATOM 1541 N N . TYR A 1 196 ? -8.029 3.779 25.662 1.00 70.12 196 TYR A N 1
ATOM 1542 C CA . TYR A 1 196 ? -7.011 3.202 24.776 1.00 70.12 196 TYR A CA 1
ATOM 1543 C C . TYR A 1 196 ? -5.566 3.586 25.114 1.00 70.12 196 TYR A C 1
ATOM 1545 O O . TYR A 1 196 ? -4.697 2.714 25.083 1.00 70.12 196 TYR A O 1
ATOM 1553 N N . LEU A 1 197 ? -5.279 4.840 25.483 1.00 65.94 197 LEU A N 1
ATOM 1554 C CA . LEU A 1 197 ? -3.913 5.275 25.829 1.00 65.94 197 LEU A CA 1
ATOM 1555 C C . LEU A 1 197 ? -3.554 4.933 27.281 1.00 65.94 197 LEU A C 1
ATOM 1557 O O . LEU A 1 197 ? -2.406 4.596 27.577 1.00 65.94 197 LEU A O 1
ATOM 1561 N N . PHE A 1 198 ? -4.534 4.974 28.190 1.00 64.25 198 PHE A N 1
ATOM 1562 C CA . PHE A 1 198 ? -4.301 4.810 29.631 1.00 64.25 198 PHE A CA 1
ATOM 1563 C C . PHE A 1 198 ? -4.662 3.426 30.188 1.00 64.25 198 PHE A C 1
ATOM 1565 O O . PHE A 1 198 ? -4.421 3.165 31.366 1.00 64.25 198 PHE A O 1
ATOM 1572 N N . LYS A 1 199 ? -5.093 2.477 29.342 1.00 57.19 199 LYS A N 1
ATOM 1573 C CA . LYS A 1 199 ? -5.452 1.093 29.729 1.00 57.19 199 LYS A CA 1
ATOM 1574 C C . LYS A 1 199 ? -4.356 0.341 30.514 1.00 57.19 199 LYS A C 1
ATOM 1576 O O . LYS A 1 199 ? -4.653 -0.623 31.209 1.00 57.19 199 LYS A O 1
ATOM 1581 N N . ARG A 1 200 ? -3.085 0.768 30.407 1.00 51.50 200 ARG A N 1
ATOM 1582 C CA . ARG A 1 200 ? -1.914 0.187 31.105 1.00 51.50 200 ARG A CA 1
ATOM 1583 C C . ARG A 1 200 ? -1.337 1.033 32.245 1.00 51.50 200 ARG A C 1
ATOM 1585 O O . ARG A 1 200 ? -0.389 0.590 32.886 1.00 51.50 200 ARG A O 1
ATOM 1592 N N . ARG A 1 201 ? -1.858 2.231 32.514 1.00 48.53 201 ARG A N 1
ATOM 1593 C CA . ARG A 1 201 ? -1.379 3.095 33.606 1.00 48.53 201 ARG A CA 1
ATOM 1594 C C . ARG A 1 201 ? -2.541 3.338 34.557 1.00 48.53 201 ARG A C 1
ATOM 1596 O O . ARG A 1 201 ? -3.240 4.340 34.460 1.00 48.53 201 ARG A O 1
ATOM 1603 N N . GLY A 1 202 ? -2.775 2.330 35.400 1.00 51.53 202 GLY A N 1
ATOM 1604 C CA . GLY A 1 202 ? -3.909 2.251 36.314 1.00 51.53 202 GLY A CA 1
ATOM 1605 C C . GLY A 1 202 ? -4.068 3.489 37.188 1.00 51.53 202 GLY A C 1
ATOM 1606 O O . GLY A 1 202 ? -3.069 4.121 37.508 1.00 51.53 202 GLY A O 1
ATOM 1607 N N . LEU A 1 203 ? -5.330 3.780 37.532 1.00 55.34 203 LEU A N 1
ATOM 1608 C CA . LEU A 1 203 ? -5.916 4.636 38.585 1.00 55.34 203 LEU A CA 1
ATOM 1609 C C . LEU A 1 203 ? -5.205 5.951 38.981 1.00 55.34 203 LEU A C 1
ATOM 1611 O O . LEU A 1 203 ? -5.871 6.976 39.103 1.00 55.34 203 LEU A O 1
ATOM 1615 N N . LEU A 1 204 ? -3.887 5.958 39.150 1.00 56.53 204 LEU A N 1
ATOM 1616 C CA . LEU A 1 204 ? -3.036 7.096 39.483 1.00 56.53 204 LEU A CA 1
ATOM 1617 C C . LEU A 1 204 ? -3.047 8.190 38.409 1.00 56.53 204 LEU A C 1
ATOM 1619 O O . LEU A 1 204 ? -3.225 9.353 38.750 1.00 56.53 204 LEU A O 1
ATOM 1623 N N . LEU A 1 205 ? -2.925 7.860 37.116 1.00 57.31 205 LEU A N 1
ATOM 1624 C CA . LEU A 1 205 ? -2.941 8.900 36.073 1.00 57.31 205 LEU A CA 1
ATOM 1625 C C . LEU A 1 205 ? -4.343 9.483 35.846 1.00 57.31 205 LEU A C 1
ATOM 1627 O O . LEU A 1 205 ? -4.478 10.688 35.655 1.00 57.31 205 LEU A O 1
ATOM 1631 N N . THR A 1 206 ? -5.386 8.655 35.943 1.00 54.97 206 THR A N 1
ATOM 1632 C CA . THR A 1 206 ? -6.787 9.111 35.975 1.00 54.97 206 THR A CA 1
ATOM 1633 C C . THR A 1 206 ? -7.082 9.966 37.209 1.00 54.97 206 THR A C 1
ATOM 1635 O O . THR A 1 206 ? -7.846 10.918 37.110 1.00 54.97 206 THR A O 1
ATOM 1638 N N . GLY A 1 207 ? -6.441 9.687 38.350 1.00 56.41 207 GLY A N 1
ATOM 1639 C CA . GLY A 1 207 ? -6.534 10.503 39.562 1.00 56.41 207 GLY A CA 1
ATOM 1640 C C . GLY A 1 207 ? -5.825 11.852 39.440 1.00 56.41 207 GLY A C 1
ATOM 1641 O O . GLY A 1 207 ? -6.365 12.861 39.880 1.00 56.41 207 GLY A O 1
ATOM 1642 N N . ILE A 1 208 ? -4.660 11.897 38.787 1.00 58.94 208 ILE A N 1
ATOM 1643 C CA . ILE A 1 208 ? -3.908 13.142 38.558 1.00 58.94 208 ILE A CA 1
ATOM 1644 C C . ILE A 1 208 ? -4.622 14.026 37.525 1.00 58.94 208 ILE A C 1
ATOM 1646 O O . ILE A 1 208 ? -4.822 15.210 37.771 1.00 58.94 208 ILE A O 1
ATOM 1650 N N . LEU A 1 209 ? -5.073 13.461 36.399 1.00 56.22 209 LEU A N 1
ATOM 1651 C CA . LEU A 1 209 ? -5.797 14.217 35.367 1.00 56.22 209 LEU A CA 1
ATOM 1652 C C . LEU A 1 209 ? -7.219 14.599 35.814 1.00 56.22 209 LEU A C 1
ATOM 1654 O O . LEU A 1 209 ? -7.663 15.711 35.544 1.00 56.22 209 LEU A O 1
ATOM 1658 N N . GLY A 1 210 ? -7.909 13.727 36.557 1.00 55.31 210 GLY A N 1
ATOM 1659 C CA . GLY A 1 210 ? -9.189 14.048 37.198 1.00 55.31 210 GLY A CA 1
ATOM 1660 C C . GLY A 1 210 ? -9.045 15.101 38.301 1.00 55.31 210 GLY A C 1
ATOM 1661 O O . GLY A 1 210 ? -9.913 15.958 38.445 1.00 55.31 210 GLY A O 1
ATOM 1662 N N . GLY A 1 211 ? -7.917 15.094 39.017 1.00 55.81 211 GLY A N 1
ATOM 1663 C CA . GLY A 1 211 ? -7.539 16.108 40.001 1.00 55.81 211 GLY A CA 1
ATOM 1664 C C . GLY A 1 211 ? -7.232 17.480 39.400 1.00 55.81 211 GLY A C 1
ATOM 1665 O O . GLY A 1 211 ? -7.529 18.492 40.027 1.00 55.81 211 GLY A O 1
ATOM 1666 N N . LEU A 1 212 ? -6.712 17.525 38.168 1.00 54.66 212 LEU A N 1
ATOM 1667 C CA . LEU A 1 212 ? -6.513 18.772 37.420 1.00 54.66 212 LEU A CA 1
ATOM 1668 C C . LEU A 1 212 ? -7.833 19.397 36.942 1.00 54.66 212 LEU A C 1
ATOM 1670 O O . LEU A 1 212 ? -7.881 20.604 36.723 1.00 54.66 212 LEU A O 1
ATOM 1674 N N . TYR A 1 213 ? -8.900 18.602 36.805 1.00 46.62 213 TYR A N 1
ATOM 1675 C CA . TYR A 1 213 ? -10.234 19.093 36.439 1.00 46.62 213 TYR A CA 1
ATOM 1676 C C . TYR A 1 213 ? -11.129 19.367 37.662 1.00 46.62 213 TYR A C 1
ATOM 1678 O O . TYR A 1 213 ? -12.056 20.170 37.586 1.00 46.62 213 TYR A O 1
ATOM 1686 N N . SER A 1 214 ? -10.870 18.718 38.804 1.00 54.59 214 SER A N 1
ATOM 1687 C CA . SER A 1 214 ? -11.636 18.910 40.038 1.00 54.59 214 SER A CA 1
ATOM 1688 C C . SER A 1 214 ? -10.842 18.462 41.270 1.00 54.59 214 SER A C 1
ATOM 1690 O O . SER A 1 214 ? -10.571 17.272 41.455 1.00 54.59 214 SER A O 1
ATOM 1692 N N . SER A 1 215 ? -10.526 19.402 42.168 1.00 56.81 215 SER A N 1
ATOM 1693 C CA . SER A 1 215 ? -9.813 19.142 43.432 1.00 56.81 215 SER A CA 1
ATOM 1694 C C . SER A 1 215 ? -10.475 18.062 44.300 1.00 56.81 215 SER A C 1
ATOM 1696 O O . SER A 1 215 ? -9.804 17.403 45.090 1.00 56.81 215 SER A O 1
ATOM 1698 N N . THR A 1 216 ? -11.775 17.813 44.120 1.00 64.19 216 THR A N 1
ATOM 1699 C CA . THR A 1 216 ? -12.527 16.774 44.834 1.00 64.19 216 THR A CA 1
ATOM 1700 C C . THR A 1 216 ? -12.095 15.360 44.427 1.00 64.19 216 THR A C 1
ATOM 1702 O O . THR A 1 216 ? -12.011 14.472 45.276 1.00 64.19 216 THR A O 1
ATOM 1705 N N . ALA A 1 217 ? -11.763 15.141 43.150 1.00 54.09 217 ALA A N 1
ATOM 1706 C CA . ALA A 1 217 ? -11.315 13.838 42.655 1.00 54.09 217 ALA A CA 1
ATOM 1707 C C . ALA A 1 217 ? -9.908 13.485 43.168 1.00 54.09 217 ALA A C 1
ATOM 1709 O O . ALA A 1 217 ? -9.655 12.334 43.530 1.00 54.09 217 ALA A O 1
ATOM 1710 N N . ALA A 1 218 ? -9.021 14.482 43.285 1.00 59.50 218 ALA A N 1
ATOM 1711 C CA . ALA A 1 218 ? -7.688 14.311 43.865 1.00 59.50 218 ALA A CA 1
ATOM 1712 C C . ALA A 1 218 ? -7.755 13.874 45.339 1.00 59.50 218 ALA A C 1
ATOM 1714 O O . ALA A 1 218 ? -7.078 12.924 45.739 1.00 59.50 218 ALA A O 1
ATOM 1715 N N . SER A 1 219 ? -8.618 14.510 46.140 1.00 64.50 219 SER A N 1
ATOM 1716 C CA . SER A 1 219 ? -8.771 14.193 47.566 1.00 64.50 219 SER A CA 1
ATOM 1717 C C . SER A 1 219 ? -9.275 12.769 47.814 1.00 64.50 219 SER A C 1
ATOM 1719 O O . SER A 1 219 ? -8.807 12.109 48.739 1.00 64.50 219 SER A O 1
ATOM 1721 N N . VAL A 1 220 ? -10.186 12.255 46.977 1.00 66.62 220 VAL A N 1
ATOM 1722 C CA . VAL A 1 220 ? -10.720 10.887 47.122 1.00 66.62 220 VAL A CA 1
ATOM 1723 C C . VAL A 1 220 ? -9.659 9.827 46.812 1.00 66.62 220 VAL A C 1
ATOM 1725 O O . VAL A 1 220 ? -9.606 8.796 47.486 1.00 66.62 220 VAL A O 1
ATOM 1728 N N . VAL A 1 221 ? -8.795 10.074 45.822 1.00 63.59 221 VAL A N 1
ATOM 1729 C CA . VAL A 1 221 ? -7.705 9.151 45.464 1.00 63.59 221 VAL A CA 1
ATOM 1730 C C . VAL A 1 221 ? -6.647 9.108 46.567 1.00 63.59 221 VAL A C 1
ATOM 1732 O O . VAL A 1 221 ? -6.300 8.018 47.021 1.00 63.59 221 VAL A O 1
ATOM 1735 N N . ILE A 1 222 ? -6.211 10.270 47.065 1.00 69.12 222 ILE A N 1
ATOM 1736 C CA . ILE A 1 222 ? -5.255 10.352 48.182 1.00 69.12 222 ILE A CA 1
ATOM 1737 C C . ILE A 1 222 ? -5.851 9.722 49.452 1.00 69.12 222 ILE A C 1
ATOM 1739 O O . ILE A 1 222 ? -5.182 8.937 50.122 1.00 69.12 222 ILE A O 1
ATOM 1743 N N . GLY A 1 223 ? -7.128 9.982 49.749 1.00 72.00 223 GLY A N 1
ATOM 1744 C CA . GLY A 1 223 ? -7.815 9.416 50.914 1.00 72.00 223 GLY A CA 1
ATOM 1745 C C . GLY A 1 223 ? -7.956 7.891 50.868 1.00 72.00 223 GLY A C 1
ATOM 1746 O O . GLY A 1 223 ? -7.811 7.228 51.893 1.00 72.00 223 GLY A O 1
ATOM 1747 N N . LYS A 1 224 ? -8.183 7.301 49.685 1.00 63.91 224 LYS A N 1
ATOM 1748 C CA . LYS A 1 224 ? -8.171 5.837 49.527 1.00 63.91 224 LYS A CA 1
ATOM 1749 C C . LYS A 1 224 ? -6.773 5.252 49.696 1.00 63.91 224 LYS A C 1
ATOM 1751 O O . LYS A 1 224 ? -6.650 4.201 50.314 1.00 63.91 224 LYS A O 1
ATOM 1756 N N . GLN A 1 225 ? -5.745 5.933 49.191 1.00 66.69 225 GLN A N 1
ATOM 1757 C CA . GLN A 1 225 ? -4.365 5.457 49.273 1.00 66.69 225 GLN A CA 1
ATOM 1758 C C . GLN A 1 225 ? -3.814 5.507 50.707 1.00 66.69 225 GLN A C 1
ATOM 1760 O O . GLN A 1 225 ? -3.116 4.585 51.118 1.00 66.69 225 GLN A O 1
ATOM 1765 N N . ALA A 1 226 ? -4.222 6.507 51.495 1.00 65.00 226 ALA A N 1
ATOM 1766 C CA . ALA A 1 226 ? -3.926 6.603 52.927 1.00 65.00 226 ALA A CA 1
ATOM 1767 C C . ALA A 1 226 ? -4.655 5.552 53.784 1.00 65.00 226 ALA A C 1
ATOM 1769 O O . ALA A 1 226 ? -4.230 5.274 54.896 1.00 65.00 226 ALA A O 1
ATOM 1770 N N . ARG A 1 227 ? -5.753 4.968 53.283 1.00 56.69 227 ARG A N 1
ATOM 1771 C CA . ARG A 1 227 ? -6.493 3.896 53.970 1.00 56.69 227 ARG A CA 1
ATOM 1772 C C . ARG A 1 227 ? -5.970 2.494 53.631 1.00 56.69 227 ARG A C 1
ATOM 1774 O O . ARG A 1 227 ? -6.359 1.529 54.280 1.00 56.69 227 ARG A O 1
ATOM 1781 N N . SER A 1 228 ? -5.149 2.379 52.587 1.00 54.00 228 SER A N 1
ATOM 1782 C CA . SER A 1 228 ? -4.517 1.130 52.138 1.00 54.00 228 SER A CA 1
ATOM 1783 C C . SER A 1 228 ? -3.040 1.000 52.538 1.00 54.00 228 SER A C 1
ATOM 1785 O O . SER A 1 228 ? -2.395 0.046 52.109 1.00 54.00 228 SER A O 1
ATOM 1787 N N . ALA A 1 229 ? -2.518 1.959 53.306 1.00 46.59 229 ALA A N 1
ATOM 1788 C CA . ALA A 1 229 ? -1.226 1.907 53.991 1.00 46.59 229 ALA A CA 1
ATOM 1789 C C . ALA A 1 229 ? -1.473 1.702 55.491 1.00 46.59 229 ALA A C 1
ATOM 1791 O O . ALA A 1 229 ? -0.653 1.001 56.119 1.00 46.59 229 ALA A O 1
#

Foldseek 3Di:
DPPDPLLVVLLVVLLVLLLVLLVLLQVLCVVVVHPDDPCRNVVSSVLSNCLQCQCVVDPVCPSNVVVVVVLVVVVVVVCVVCVVVVDDDPLVSVSSVLSSCLNVCSVPHDPVVSVVSSVVSSCVSNPPPPVVCVVVLCPPVNVVVVVVLCCLVVPVLVPFDQDDPDPVDNDGPNRVSVVVSVVSVVVSVVVSCCSPVCPPPPDVVCQVVVCVVPVVSVVVSVVVVVVVD

Secondary structure (DSSP, 8-state):
-----HHHHHHHHHHHHHHHHHHHHHHHHHHTT----TTHHHHHHHHHHHHHHHHHH-TTSHHHHHHHHHHHHHHHHHHHHHHTTS---THHHHHHHHHHTHHHHHHHS-HHHHHHHHHHHHHHHH-HHHHHHHHHTS-HHHHHHHHHHHHIIIIIHHHS--SEEETTEEEEHHHHHHHHHHHHHHHHHHHHIIIIISTTS-THHHHHHHHHH-HHHHH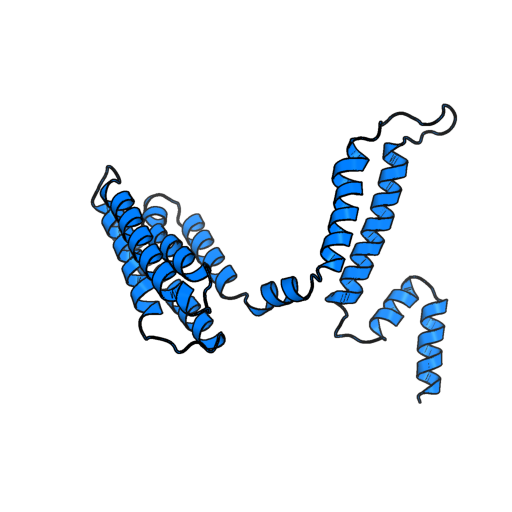HHHHHHHH--

pLDDT: mean 78.69, std 14.25, range [41.47, 95.0]

Radius of gyration: 27.57 Å; chains: 1; bounding box: 65×65×80 Å

Sequence (229 aa):
MPNIPPLLTQFLITLAFSFLIGLEYHSYQKQAGRTTGFGTTRTFTIIGIVGFVLYQLDNQKLLFSLGVVVLATLLGIYYWRRSATGAFSLLHPLLVLLVYMIGPVAIEQPLWFLVLYVVTVLLILGEKPGIRRLSEAFPADEAATLAKFLIMAGVILPLLPDKQITSFINVSWYQLWLAVIMVSGISYLSYLAQSYLFKRRGLLLTGILGGLYSSTAASVVIGKQARSA